Protein AF-A0A0B2RI35-F1 (afdb_monomer_lite)

Organism: Glycine soja (NCBI:txid3848)

Foldseek 3Di:
DDPPPQDDPVNLLVQLVVCLVVLPPVSLVVSLVSCCVHPCVQPQVSLLSSLNSCLSNLNNVVSVVSLVSHPDHDPSSLLSNLQSCLVNLNLVVSVVSVVVCVVVVNQDAQSNLLSNLSSLLSVLVLVVNVVSVVCCVVSVYDHDPSSVVSNVSSVQLNPPQDPPPDDQDALVVVLVVVVVVCVVVVHAADADEAFESRLQSVLSNCLPDNVRSHQEYEYFLYFFAQDDPVRLVLLVVLLVCCVPPNLDPVSLVSVCVQFWFPVQQCDPVDHHHPLSVVVSVVSVSDGSNVVSSSSVNSNRHHGCLVSQLVRDHAYEYEYEPRHPSRVRSVVSQVSHDPVRYDYDYDYSTYRPCCRPPVVSVVVVVVVSVVD

Sequence (371 aa):
MGQGAVADYRVYLALLNLCEHTRSLESGKRVHEFLRRSTFRRDVELSNRLIRMYCKCGSVKDARRVFDQIPERNISSWHLMIGGYAANGLGCDGLLVFQQMKQAGVPPDGETFELVLAACAQAEAVEEGFLHFESMKEHGIVPSMEHYLEVINILGNAAAAICPDDPVPSAEDLADQIIEDLNYFRLGAVMCMGISSGAYILSLFATKKYRERVLGLILVSPFCKSPSWTEWFYNKVMSNLLYFYGVCGLLKECLLQRYFSKEVRDNAEFPESEIVQASRKLLDERKGINVFRFLQVINERPDIMEGLKRLKCGTLIFLGDSSPFHSEALHMTSKLARRYTALVEVQGCGSMVTEEQPHAMLVPMEYFLMG

pLDDT: mean 89.93, std 8.65, range [35.25, 98.5]

Secondary structure (DSSP, 8-state):
--------HHHHHHHHHHHHHTT-HHHHHHHHHHHHTSTTTT-HHHHHHHHHHHHHTT-HHHHHHHHHH-SS--HHHHHHHHHHHHTTT-HHHHHHHHHHHHHTTPPP-HHHHHHHHHHHHHTT-HHHHHHHHHHTTTTTPPP-HHHHHHHHHHHHHS-PPPPTTSPPPPHHHHHHHHHHHHHHTT--SEEEEEETHHHHHHHHHHHTT-GGGEEEEEEES---SPPPHHHHHHHHHHHHHHHHHSS-HHHHHHHHHHHS-STTS-BTTBPPPHHHHHHHHHHHHS-HHHHHHHHHHHHTPPP-HHHHTT--SEEEEEEETT-TTHHHHHHHHHHS-GGGEEEEEETT--S-HHHH-THHHHHHHHHHHH-

InterPro domains:
  IPR002885 Pentatricopeptide repeat [PF01535] (48-75)
  IPR002885 Pentatricopeptide repeat [PF13812] (97-157)
  IPR002885 Pentatricopeptide repeat [PS51375] (43-77)
  IPR002885 Pentatricopeptide repeat [PS51375] (109-143)
  IPR002885 Pentatricopeptide repeat [TIGR00756] (48-76)
  IPR004142 NDRG [PF03096] (158-371)
  IPR004142 NDRG [PTHR11034] (158-371)
  IPR011990 Tetratricopeptide-like helical domain superfamily [G3DSA:1.25.40.10] (6-129)
  IPR029058 Alpha/Beta hydrolase fold [G3DSA:3.40.50.1820] (130-371)
  IPR029058 Alpha/Beta hydrolase fold [SSF53474] (139-369)

Structure (mmCIF, N/CA/C/O backbone):
data_AF-A0A0B2RI35-F1
#
_entry.id   AF-A0A0B2RI35-F1
#
loop_
_atom_site.group_PDB
_atom_site.id
_atom_site.type_symbol
_atom_site.label_atom_id
_atom_site.label_alt_id
_atom_site.label_comp_id
_atom_site.label_asym_id
_atom_site.label_entity_id
_atom_site.label_seq_id
_atom_site.pdbx_PDB_ins_code
_atom_site.Cartn_x
_atom_site.Cartn_y
_atom_site.Cartn_z
_atom_site.occupancy
_atom_site.B_iso_or_equiv
_atom_site.auth_seq_id
_atom_site.auth_comp_id
_atom_site.auth_asym_id
_atom_site.auth_atom_id
_atom_site.pdbx_PDB_model_num
ATOM 1 N N . MET A 1 1 ? -49.270 22.439 24.990 1.00 35.25 1 MET A N 1
ATOM 2 C CA . MET A 1 1 ? -48.218 21.487 25.404 1.00 35.25 1 MET A CA 1
ATOM 3 C C . MET A 1 1 ? -48.062 20.473 24.284 1.00 35.25 1 MET A C 1
ATOM 5 O O . MET A 1 1 ? -48.879 19.570 24.181 1.00 35.25 1 MET A O 1
ATOM 9 N N . GLY A 1 2 ? -47.122 20.704 23.364 1.00 41.34 2 GLY A N 1
ATOM 10 C CA . GLY A 1 2 ? -46.884 19.785 22.251 1.00 41.34 2 GLY A CA 1
ATOM 11 C C . GLY A 1 2 ? -46.181 18.536 22.767 1.00 41.34 2 GLY A C 1
ATOM 12 O O . GLY A 1 2 ? -45.148 18.654 23.423 1.00 41.34 2 GLY A O 1
ATOM 13 N N . GLN A 1 3 ? -46.749 17.360 22.508 1.00 41.84 3 GLN A N 1
ATOM 14 C CA . GLN A 1 3 ? -46.035 16.098 22.662 1.00 41.84 3 GLN A CA 1
ATOM 15 C C . GLN A 1 3 ? -44.797 16.175 21.761 1.00 41.84 3 GLN A C 1
ATOM 17 O O . GLN A 1 3 ? -44.919 16.241 20.539 1.00 41.84 3 GLN A O 1
ATOM 22 N N . GLY A 1 4 ? -43.613 16.289 22.366 1.00 53.50 4 GLY A N 1
ATOM 23 C CA . GLY A 1 4 ? -42.357 16.321 21.627 1.00 53.50 4 GLY A CA 1
ATOM 24 C C . GLY A 1 4 ? -42.231 15.038 20.817 1.00 53.50 4 GLY A C 1
ATOM 25 O O . GLY A 1 4 ? -42.383 13.952 21.375 1.00 53.50 4 GLY A O 1
ATOM 26 N N . ALA A 1 5 ? -41.995 15.166 19.512 1.00 58.47 5 ALA A N 1
ATOM 27 C CA . ALA A 1 5 ? -41.738 14.022 18.652 1.00 58.47 5 ALA A CA 1
ATOM 28 C C . ALA A 1 5 ? -40.573 13.214 19.245 1.00 58.47 5 ALA A C 1
ATOM 30 O O . ALA A 1 5 ? -39.453 13.715 19.360 1.00 58.47 5 ALA A O 1
ATOM 31 N N . VAL A 1 6 ? -40.851 11.983 19.672 1.00 61.69 6 VAL A N 1
ATOM 32 C CA . VAL A 1 6 ? -39.815 11.048 20.107 1.00 61.69 6 VAL A CA 1
ATOM 33 C C . VAL A 1 6 ? -39.090 10.612 18.842 1.00 61.69 6 VAL A C 1
ATOM 35 O O . VAL A 1 6 ? -39.696 10.004 17.962 1.00 61.69 6 VAL A O 1
ATOM 38 N N . ALA A 1 7 ? -37.819 10.989 18.712 1.00 69.88 7 ALA A N 1
ATOM 39 C CA . ALA A 1 7 ? -37.018 10.594 17.564 1.00 69.88 7 ALA A CA 1
ATOM 40 C C . ALA A 1 7 ? -36.902 9.063 17.522 1.00 69.88 7 ALA A C 1
ATOM 42 O O . ALA A 1 7 ? -36.478 8.435 18.494 1.00 69.88 7 ALA A O 1
ATOM 43 N N . ASP A 1 8 ? -37.302 8.482 16.393 1.00 84.25 8 ASP A N 1
ATOM 44 C CA . ASP A 1 8 ? -37.172 7.054 16.124 1.00 84.25 8 ASP A CA 1
ATOM 45 C C . ASP A 1 8 ? -35.684 6.672 16.001 1.00 84.25 8 ASP A C 1
ATOM 47 O O . ASP A 1 8 ? -34.846 7.470 15.575 1.00 84.25 8 ASP A O 1
ATOM 51 N N . TYR A 1 9 ? -35.352 5.431 16.345 1.00 90.00 9 TYR A N 1
ATOM 52 C CA . TYR A 1 9 ? -34.025 4.829 16.223 1.00 90.00 9 TYR A CA 1
ATOM 53 C C . TYR A 1 9 ? -33.387 5.099 14.848 1.00 90.00 9 TYR A C 1
ATOM 55 O O . TYR A 1 9 ? -32.226 5.500 14.741 1.00 90.00 9 TYR A O 1
ATOM 63 N N . ARG A 1 10 ? -34.188 4.974 13.780 1.00 91.38 10 ARG A N 1
ATOM 64 C CA . ARG A 1 10 ? -33.766 5.238 12.395 1.00 91.38 10 ARG A CA 1
ATOM 65 C C . ARG A 1 10 ? -33.358 6.689 12.150 1.00 91.38 10 ARG A C 1
ATOM 67 O O . ARG A 1 10 ? -32.463 6.938 11.345 1.00 91.38 10 ARG A O 1
ATOM 74 N N . VAL A 1 11 ? -33.983 7.639 12.845 1.00 92.56 11 VAL A N 1
ATOM 75 C CA . VAL A 1 11 ? -33.649 9.065 12.733 1.00 92.56 11 VAL A CA 1
ATOM 76 C C . VAL A 1 11 ? -32.265 9.321 13.317 1.00 92.56 11 VAL A C 1
ATOM 78 O O . VAL A 1 11 ? -31.468 10.011 12.687 1.00 92.56 11 VAL A O 1
ATOM 81 N N . TYR A 1 12 ? -31.934 8.722 14.465 1.00 94.38 12 TYR A N 1
ATOM 82 C CA . TYR A 1 12 ? -30.588 8.835 15.033 1.00 94.38 12 TYR A CA 1
ATOM 83 C C . TYR A 1 12 ? -29.523 8.265 14.096 1.00 94.38 12 TYR A C 1
ATOM 85 O O . TYR A 1 12 ? -28.528 8.942 13.840 1.00 94.38 12 TYR A O 1
ATOM 93 N N . LEU A 1 13 ? -29.749 7.077 13.526 1.00 94.00 13 LEU A N 1
ATOM 94 C CA . LEU A 1 13 ? -28.831 6.491 12.545 1.00 94.00 13 LEU A CA 1
ATOM 95 C C . LEU A 1 13 ? -28.617 7.405 11.333 1.00 94.00 13 LEU A C 1
ATOM 97 O O . LEU A 1 13 ? -27.476 7.665 10.951 1.00 94.00 13 LEU A O 1
ATOM 101 N N . ALA A 1 14 ? -29.700 7.924 10.749 1.00 94.38 14 ALA A N 1
ATOM 102 C CA . ALA A 1 14 ? -29.626 8.803 9.586 1.00 94.38 14 ALA A CA 1
ATOM 103 C C . ALA A 1 14 ? -28.884 10.112 9.895 1.00 94.38 14 ALA A C 1
ATOM 105 O O . ALA A 1 14 ? -28.026 10.533 9.120 1.00 94.38 14 ALA A O 1
ATOM 106 N N . LEU A 1 15 ? -29.170 10.736 11.043 1.00 95.44 15 LEU A N 1
ATOM 107 C CA . LEU A 1 15 ? -28.518 11.978 11.455 1.00 95.44 15 LEU A CA 1
ATOM 108 C C . LEU A 1 15 ? -27.031 11.778 11.757 1.00 95.44 15 LEU A C 1
ATOM 110 O O . LEU A 1 15 ? -26.225 12.613 11.353 1.00 95.44 15 LEU A O 1
ATOM 114 N N . LEU A 1 16 ? -26.655 10.688 12.433 1.00 95.06 16 LEU A N 1
ATOM 115 C CA . LEU A 1 16 ? -25.250 10.379 12.709 1.00 95.06 16 LEU A CA 1
ATOM 116 C C . LEU A 1 16 ? -24.476 10.099 11.422 1.00 95.06 16 LEU A C 1
ATOM 118 O O . LEU A 1 16 ? -23.408 10.679 11.239 1.00 95.06 16 LEU A O 1
ATOM 122 N N . ASN A 1 17 ? -25.044 9.311 10.503 1.00 93.75 17 ASN A N 1
ATOM 123 C CA . ASN A 1 17 ? -24.446 9.087 9.187 1.00 93.75 17 ASN A CA 1
ATOM 124 C C . ASN A 1 17 ? -24.285 10.411 8.423 1.00 93.75 17 ASN A C 1
ATOM 126 O O . ASN A 1 17 ? -23.226 10.660 7.855 1.00 93.75 17 ASN A O 1
ATOM 130 N N . LEU A 1 18 ? -25.286 11.298 8.427 1.00 95.12 18 LEU A N 1
ATOM 131 C CA . LEU A 1 18 ? -25.172 12.602 7.770 1.00 95.12 18 LEU A CA 1
ATOM 132 C C . LEU A 1 18 ? -24.058 13.457 8.394 1.00 95.12 18 LEU A C 1
ATOM 134 O O . LEU A 1 18 ? -23.252 14.040 7.669 1.00 95.12 18 LEU A O 1
ATOM 138 N N . CYS A 1 19 ? -23.980 13.515 9.726 1.00 94.56 19 CYS A N 1
ATOM 139 C CA . CYS A 1 19 ? -22.921 14.246 10.428 1.00 94.56 19 CYS A CA 1
ATOM 140 C C . CYS A 1 19 ? -21.532 13.681 10.104 1.00 94.56 19 CYS A C 1
ATOM 142 O O . CYS A 1 19 ? -20.602 14.452 9.894 1.00 94.56 19 CYS A O 1
ATOM 144 N N . GLU A 1 20 ? -21.406 12.356 10.018 1.00 92.38 20 GLU A N 1
ATOM 145 C CA . GLU A 1 20 ? -20.180 11.666 9.615 1.00 92.38 20 GLU A CA 1
ATOM 146 C C . GLU A 1 20 ? -19.737 12.070 8.199 1.00 92.38 20 GLU A C 1
ATOM 148 O O . GLU A 1 20 ? -18.603 12.512 8.017 1.00 92.38 20 GLU A O 1
ATOM 153 N N . HIS A 1 21 ? -20.636 11.989 7.211 1.00 91.81 21 HIS A N 1
ATOM 154 C CA . HIS A 1 21 ? -20.321 12.297 5.807 1.00 91.81 21 HIS A CA 1
ATOM 155 C C . HIS A 1 21 ? -19.984 13.777 5.599 1.00 91.81 21 HIS A C 1
ATOM 157 O O . HIS A 1 21 ? -19.067 14.118 4.859 1.00 91.81 21 HIS A O 1
ATOM 163 N N . THR A 1 22 ? -20.704 14.665 6.284 1.00 93.12 22 THR A N 1
ATOM 164 C CA . THR A 1 22 ? -20.463 16.117 6.247 1.00 93.12 22 THR A CA 1
ATOM 165 C C . THR A 1 22 ? -19.334 16.580 7.171 1.00 93.12 22 THR A C 1
ATOM 167 O O . THR A 1 22 ? -19.010 17.767 7.177 1.00 93.12 22 THR A O 1
ATOM 170 N N . ARG A 1 23 ? -18.759 15.678 7.982 1.00 92.75 23 ARG A N 1
ATOM 171 C CA . ARG A 1 23 ? -17.786 15.977 9.050 1.00 92.75 23 ARG A CA 1
ATOM 172 C C . ARG A 1 23 ? -18.234 17.119 9.980 1.00 92.75 23 ARG A C 1
ATOM 174 O O . ARG A 1 23 ? -17.428 17.924 10.447 1.00 92.75 23 ARG A O 1
ATOM 181 N N . SER A 1 24 ? -19.537 17.208 10.255 1.00 94.94 24 SER A N 1
ATOM 182 C CA . SER A 1 24 ? -20.129 18.279 11.066 1.00 94.94 24 SER A CA 1
ATOM 183 C C . SER A 1 24 ? -20.118 17.931 12.558 1.00 94.94 24 SER A C 1
ATOM 185 O O . SER A 1 24 ? -21.104 17.431 13.108 1.00 94.94 24 SER A O 1
ATOM 187 N N . LEU A 1 25 ? -19.008 18.241 13.237 1.00 96.62 25 LEU A N 1
ATOM 188 C CA . LEU A 1 25 ? -18.820 17.938 14.663 1.00 96.62 25 LEU A CA 1
ATOM 189 C C . LEU A 1 25 ? -19.906 18.557 15.559 1.00 96.62 25 LEU A C 1
ATOM 191 O O . LEU A 1 25 ? -20.423 17.900 16.461 1.00 96.62 25 LEU A O 1
ATOM 195 N N . GLU A 1 26 ? -20.270 19.816 15.315 1.00 96.94 26 GLU A N 1
ATOM 196 C CA . GLU A 1 26 ? -21.257 20.526 16.138 1.00 96.94 26 GLU A CA 1
ATOM 197 C C . GLU A 1 26 ? -22.663 19.931 15.987 1.00 96.94 26 GLU A C 1
ATOM 199 O O . GLU A 1 26 ? -23.373 19.746 16.979 1.00 96.94 26 GLU A O 1
ATOM 204 N N . SER A 1 27 ? -23.048 19.535 14.770 1.00 95.62 27 SER A N 1
ATOM 205 C CA . SER A 1 27 ? -24.302 18.809 14.538 1.00 95.62 27 SER A CA 1
ATOM 206 C C . SER A 1 27 ? -24.277 17.446 15.231 1.00 95.62 27 SER A C 1
ATOM 208 O O . SER A 1 27 ? -25.220 17.103 15.946 1.00 95.62 27 SER A O 1
ATOM 210 N N . GLY A 1 28 ? -23.163 16.716 15.117 1.00 96.75 28 GLY A N 1
ATOM 211 C CA . GLY A 1 28 ? -22.961 15.428 15.778 1.00 96.75 28 GLY A CA 1
ATOM 212 C C . GLY A 1 28 ? -23.090 15.506 17.302 1.00 96.75 28 GLY A C 1
ATOM 213 O O . GLY A 1 28 ? -23.799 14.699 17.903 1.00 96.75 28 GLY A O 1
ATOM 214 N N . LYS A 1 29 ? -22.497 16.525 17.940 1.00 97.50 29 LYS A N 1
ATOM 215 C CA . LYS A 1 29 ? -22.637 16.773 19.389 1.00 97.50 29 LYS A CA 1
ATOM 216 C C . LYS A 1 29 ? -24.085 17.039 19.801 1.00 97.50 29 LYS A C 1
ATOM 218 O O . LYS A 1 29 ? -24.520 16.550 20.843 1.00 97.50 29 LYS A O 1
ATOM 223 N N . ARG A 1 30 ? -24.854 17.779 18.993 1.00 96.50 30 ARG A N 1
ATOM 224 C CA . ARG A 1 30 ? -26.284 18.013 19.264 1.00 96.50 30 ARG A CA 1
ATOM 225 C C . ARG A 1 30 ? -27.070 16.708 19.207 1.00 96.50 30 ARG A C 1
ATOM 227 O O . ARG A 1 30 ? -27.852 16.441 20.117 1.00 96.50 30 ARG A O 1
ATOM 234 N N . VAL A 1 31 ? -26.838 15.885 18.182 1.00 95.56 31 VAL A N 1
ATOM 235 C CA . VAL A 1 31 ? -27.472 14.562 18.048 1.00 95.56 31 VAL A CA 1
ATOM 236 C C . VAL A 1 31 ? -27.114 13.667 19.236 1.00 95.56 31 VAL A C 1
ATOM 238 O O . VAL A 1 31 ? -28.008 13.051 19.814 1.00 95.56 31 VAL A O 1
ATOM 241 N N . HIS A 1 32 ? -25.847 13.652 19.658 1.00 96.31 32 HIS A N 1
ATOM 242 C CA . HIS A 1 32 ? -25.397 12.908 20.834 1.00 96.31 32 HIS A CA 1
ATOM 243 C C . HIS A 1 32 ? -26.126 13.348 22.117 1.00 96.31 32 HIS A C 1
ATOM 245 O O . HIS A 1 32 ? -26.629 12.501 22.855 1.00 96.31 32 HIS A O 1
ATOM 251 N N . GLU A 1 33 ? -26.276 14.653 22.369 1.00 95.44 33 GLU A N 1
ATOM 252 C CA . GLU A 1 33 ? -27.009 15.133 23.551 1.00 95.44 33 GLU A CA 1
ATOM 253 C C . GLU A 1 33 ? -28.498 14.748 23.511 1.00 95.44 33 GLU A C 1
ATOM 255 O O . GLU A 1 33 ? -29.069 14.381 24.541 1.00 95.44 33 GLU A O 1
ATOM 260 N N . PHE A 1 34 ? -29.133 14.763 22.332 1.00 93.62 34 PHE A N 1
ATOM 261 C CA . PHE A 1 34 ? -30.495 14.241 22.179 1.00 93.62 34 PHE A CA 1
ATOM 262 C C . PHE A 1 34 ? -30.563 12.734 22.442 1.00 93.62 34 PHE A C 1
ATOM 264 O O . PHE A 1 34 ? -31.477 12.280 23.131 1.00 93.62 34 PHE A O 1
ATOM 271 N N . LEU A 1 35 ? -29.604 11.958 21.931 1.00 93.75 35 LEU A N 1
ATOM 272 C CA . LEU A 1 35 ? -29.535 10.511 22.135 1.00 93.75 35 LEU A CA 1
ATOM 273 C C . LEU A 1 35 ? -29.372 10.165 23.622 1.00 93.75 35 LEU A C 1
ATOM 275 O O . LEU A 1 35 ? -30.063 9.276 24.122 1.00 93.75 35 LEU A O 1
ATOM 279 N N . ARG A 1 36 ? -28.564 10.932 24.364 1.00 92.88 36 ARG A N 1
ATOM 280 C CA . ARG A 1 36 ? -28.347 10.765 25.813 1.00 92.88 36 ARG A CA 1
ATOM 281 C C . ARG A 1 36 ? -29.633 10.909 26.637 1.00 92.88 36 ARG A C 1
ATOM 283 O O . ARG A 1 36 ? -29.770 10.277 27.685 1.00 92.88 36 ARG A O 1
ATOM 290 N N . ARG A 1 37 ? -30.581 11.727 26.166 1.00 92.50 37 ARG A N 1
ATOM 291 C CA . ARG A 1 37 ? -31.895 11.955 26.800 1.00 92.50 37 ARG A CA 1
ATOM 292 C C . ARG A 1 37 ? -32.973 10.970 26.339 1.00 92.50 37 ARG A C 1
ATOM 294 O O . ARG A 1 37 ? -34.070 10.980 26.891 1.00 92.50 37 ARG A O 1
ATOM 301 N N . SER A 1 38 ? -32.680 10.136 25.346 1.00 91.31 38 SER A N 1
ATOM 302 C CA . SER A 1 38 ? -33.635 9.190 24.770 1.00 91.31 38 SER A CA 1
ATOM 303 C C . SER A 1 38 ? -33.678 7.851 25.521 1.00 91.31 38 SER A C 1
ATOM 305 O O . SER A 1 38 ? -32.904 7.580 26.451 1.00 91.31 38 SER A O 1
ATOM 307 N N . THR A 1 39 ? -34.588 6.979 25.085 1.00 91.50 39 THR A N 1
ATOM 308 C CA . THR A 1 39 ? -34.655 5.573 25.504 1.00 91.50 39 THR A CA 1
ATOM 309 C C . THR A 1 39 ? -33.467 4.750 25.000 1.00 91.50 39 THR A C 1
ATOM 311 O O . THR A 1 39 ? -33.109 3.772 25.646 1.00 91.50 39 THR A O 1
ATOM 314 N N . PHE A 1 40 ? -32.802 5.173 23.919 1.00 91.44 40 PHE A N 1
ATOM 315 C CA . PHE A 1 40 ? -31.684 4.460 23.289 1.00 91.44 40 PHE A CA 1
ATOM 316 C C . PHE A 1 40 ? -30.299 4.857 23.828 1.00 91.44 40 PHE A C 1
ATOM 318 O O . PHE A 1 40 ? -29.277 4.492 23.262 1.00 91.44 40 PHE A O 1
ATOM 325 N N . ARG A 1 41 ? -30.227 5.595 24.943 1.00 89.25 41 ARG A N 1
ATOM 326 C CA . ARG A 1 41 ? -28.969 6.116 25.522 1.00 89.25 41 ARG A CA 1
ATOM 327 C C . ARG A 1 41 ? -27.908 5.065 25.904 1.00 89.25 41 ARG A C 1
ATOM 329 O O . ARG A 1 41 ? -26.806 5.443 26.281 1.00 89.25 41 ARG A O 1
ATOM 336 N N . ARG A 1 42 ? -28.258 3.777 25.909 1.00 89.12 42 ARG A N 1
ATOM 337 C CA . ARG A 1 42 ? -27.368 2.637 26.209 1.00 89.12 42 ARG A CA 1
ATOM 338 C C . ARG A 1 42 ? -27.286 1.642 25.044 1.00 89.12 42 ARG A C 1
ATOM 340 O O . ARG A 1 42 ? -26.823 0.526 25.237 1.00 89.12 42 ARG A O 1
ATOM 347 N N . ASP A 1 43 ? -27.794 2.017 23.873 1.00 93.50 43 ASP A N 1
ATOM 348 C CA . ASP A 1 43 ? -27.772 1.168 22.687 1.00 93.50 43 ASP A CA 1
ATOM 349 C C . ASP A 1 43 ? -26.355 1.099 22.103 1.00 93.50 43 ASP A C 1
ATOM 351 O O . ASP A 1 43 ? -25.780 2.124 21.733 1.00 93.50 43 ASP A O 1
ATOM 355 N N . VAL A 1 44 ? -25.791 -0.109 22.033 1.00 94.81 44 VAL A N 1
ATOM 356 C CA . VAL A 1 44 ? -24.396 -0.327 21.613 1.00 94.81 44 VAL A CA 1
ATOM 357 C C . VAL A 1 44 ? -24.178 0.071 20.152 1.00 94.81 44 VAL A C 1
ATOM 359 O O . VAL A 1 44 ? -23.143 0.651 19.835 1.00 94.81 44 VAL A O 1
ATOM 362 N N . GLU A 1 45 ? -25.147 -0.173 19.264 1.00 94.25 45 GLU A N 1
ATOM 363 C CA . GLU A 1 45 ? -25.017 0.192 17.847 1.00 94.25 45 GLU A CA 1
ATOM 364 C C . GLU A 1 45 ? -25.009 1.714 17.673 1.00 94.25 45 GLU A C 1
ATOM 366 O O . GLU A 1 45 ? -24.138 2.252 16.990 1.00 94.25 45 GLU A O 1
ATOM 371 N N . LEU A 1 46 ? -25.906 2.447 18.337 1.00 95.31 46 LEU A N 1
ATOM 372 C CA . LEU A 1 46 ? -25.888 3.911 18.295 1.00 95.31 46 LEU A CA 1
ATOM 373 C C . LEU A 1 46 ? -24.638 4.500 18.962 1.00 95.31 46 LEU A C 1
ATOM 375 O O . LEU A 1 46 ? -24.103 5.496 18.469 1.00 95.31 46 LEU A O 1
ATOM 379 N N . SER A 1 47 ? -24.129 3.884 20.033 1.00 96.81 47 SER A N 1
ATOM 380 C CA . SER A 1 47 ? -22.834 4.254 20.616 1.00 96.81 47 SER A CA 1
ATOM 381 C C . SER A 1 47 ? -21.680 4.021 19.636 1.00 96.81 47 SER A C 1
ATOM 383 O O . SER A 1 47 ? -20.844 4.906 19.464 1.00 96.81 47 SER A O 1
ATOM 385 N N . ASN A 1 48 ? -21.659 2.895 18.923 1.00 97.19 48 ASN A N 1
ATOM 386 C CA . ASN A 1 48 ? -20.673 2.618 17.877 1.00 97.19 48 ASN A CA 1
ATOM 387 C C . ASN A 1 48 ? -20.767 3.638 16.725 1.00 97.19 48 ASN A C 1
ATOM 389 O O . ASN A 1 48 ? -19.752 4.158 16.259 1.00 97.19 48 ASN A O 1
ATOM 393 N N . ARG A 1 49 ? -21.978 4.025 16.311 1.00 96.38 49 ARG A N 1
ATOM 394 C CA . ARG A 1 49 ? -22.191 5.082 15.303 1.00 96.38 49 ARG A CA 1
ATOM 395 C C . ARG A 1 49 ? -21.680 6.442 15.766 1.00 96.38 49 ARG A C 1
ATOM 397 O O . ARG A 1 49 ? -21.082 7.168 14.976 1.00 96.38 49 ARG A O 1
ATOM 404 N N . LEU A 1 50 ? -21.871 6.777 17.042 1.00 97.56 50 LEU A N 1
ATOM 405 C CA . LEU A 1 50 ? -21.300 7.983 17.640 1.00 97.56 50 LEU A CA 1
ATOM 406 C C . LEU A 1 50 ? -19.770 7.960 17.626 1.00 97.56 50 LEU A C 1
ATOM 408 O O . LEU A 1 50 ? -19.171 8.959 17.235 1.00 97.56 50 LEU A O 1
ATOM 412 N N . ILE A 1 51 ? -19.147 6.844 18.024 1.00 98.12 51 ILE A N 1
ATOM 413 C CA . ILE A 1 51 ? -17.685 6.676 17.989 1.00 98.12 51 ILE A CA 1
ATOM 414 C C . ILE A 1 51 ? -17.175 6.932 16.570 1.00 98.12 51 ILE A C 1
ATOM 416 O O . ILE A 1 51 ? -16.320 7.797 16.377 1.00 98.12 51 ILE A O 1
ATOM 420 N N . ARG A 1 52 ? -17.756 6.254 15.569 1.00 96.94 52 ARG A N 1
ATOM 421 C CA . ARG A 1 52 ? -17.384 6.425 14.157 1.00 96.94 52 ARG A CA 1
ATOM 422 C C . ARG A 1 52 ? -17.500 7.883 13.708 1.00 96.94 52 ARG A C 1
ATOM 424 O O . ARG A 1 52 ? -16.546 8.428 13.155 1.00 96.94 52 ARG A O 1
ATOM 431 N N . MET A 1 53 ? -18.636 8.525 13.988 1.00 97.75 53 MET A N 1
ATOM 432 C CA . MET A 1 53 ? -18.881 9.926 13.639 1.00 97.75 53 MET A CA 1
ATOM 433 C C . MET A 1 53 ? -17.834 10.856 14.269 1.00 97.75 53 MET A C 1
ATOM 435 O O . MET A 1 53 ? -17.241 11.674 13.563 1.00 97.75 53 MET A O 1
ATOM 439 N N . TYR A 1 54 ? -17.541 10.698 15.565 1.00 98.44 54 TYR A N 1
ATOM 440 C CA . TYR A 1 54 ? -16.535 11.510 16.251 1.00 98.44 54 TYR A CA 1
ATOM 441 C C . TYR A 1 54 ? -15.124 11.308 15.691 1.00 98.44 54 TYR A C 1
ATOM 443 O O . TYR A 1 54 ? -14.425 12.299 15.473 1.00 98.44 54 TYR A O 1
ATOM 451 N N . CYS A 1 55 ? -14.722 10.066 15.406 1.00 97.19 55 CYS A N 1
ATOM 452 C CA . CYS A 1 55 ? -13.434 9.762 14.779 1.00 97.19 55 CYS A CA 1
ATOM 453 C C . CYS A 1 55 ? -13.310 10.398 13.388 1.00 97.19 55 CYS A C 1
ATOM 455 O O . CYS A 1 55 ? -12.277 10.990 13.085 1.00 97.19 55 CYS A O 1
ATOM 457 N N . LYS A 1 56 ? -14.363 10.349 12.559 1.00 95.44 56 LYS A N 1
ATOM 458 C CA . LYS A 1 56 ? -14.379 10.992 11.228 1.00 95.44 56 LYS A CA 1
ATOM 459 C C . LYS A 1 56 ? -14.379 12.522 11.292 1.00 95.44 56 LYS A C 1
ATOM 461 O O . LYS A 1 56 ? -13.909 13.166 10.359 1.00 95.44 56 LYS A O 1
ATOM 466 N N . CYS A 1 57 ? -14.869 13.099 12.388 1.00 95.38 57 CYS A N 1
ATOM 467 C CA . CYS A 1 57 ? -14.787 14.535 12.665 1.00 95.38 57 CYS A CA 1
ATOM 468 C C . CYS A 1 57 ? -13.464 14.955 13.335 1.00 95.38 57 CYS A C 1
ATOM 470 O O . CYS A 1 57 ? -13.313 16.124 13.684 1.00 95.38 57 CYS A O 1
ATOM 472 N N . GLY A 1 58 ? -12.536 14.024 13.580 1.00 94.56 58 GLY A N 1
ATOM 473 C CA . GLY A 1 58 ? -11.260 14.297 14.247 1.00 94.56 58 GLY A CA 1
ATOM 474 C C . GLY A 1 58 ? -11.341 14.484 15.767 1.00 94.56 58 GLY A C 1
ATOM 475 O O . GLY A 1 58 ? -10.331 14.763 16.408 1.00 94.56 58 GLY A O 1
ATOM 476 N N . SER A 1 59 ? -12.516 14.306 16.389 1.00 97.00 59 SER A N 1
ATOM 477 C CA . SER A 1 59 ? -12.681 14.421 17.850 1.00 97.00 59 SER A CA 1
ATOM 478 C C . SER A 1 59 ? -12.543 13.064 18.547 1.00 97.00 59 SER A C 1
ATOM 480 O O . SER A 1 59 ? -13.460 12.573 19.209 1.00 97.00 59 SER A O 1
ATOM 482 N N . VAL A 1 60 ? -11.369 12.441 18.427 1.00 97.19 60 VAL A N 1
ATOM 483 C CA . VAL A 1 60 ? -11.100 11.105 19.000 1.00 97.19 60 VAL A CA 1
ATOM 484 C C . VAL A 1 60 ? -11.267 11.076 20.525 1.00 97.19 60 VAL A C 1
ATOM 486 O O . VAL A 1 60 ? -11.679 10.070 21.096 1.00 97.19 60 VAL A O 1
ATOM 489 N N . LYS A 1 61 ? -11.040 12.205 21.207 1.00 97.69 61 LYS A N 1
ATOM 490 C CA . LYS A 1 61 ? -11.282 12.332 22.655 1.00 97.69 61 LYS A CA 1
ATOM 491 C C . LYS A 1 61 ? -12.755 12.136 23.018 1.00 97.69 61 LYS A C 1
ATOM 493 O O . LYS A 1 61 ? -13.050 11.502 24.027 1.00 97.69 61 LYS A O 1
ATOM 498 N N . ASP A 1 62 ? -13.677 12.668 22.215 1.00 97.94 62 ASP A N 1
ATOM 499 C CA . ASP A 1 62 ? -15.113 12.459 22.425 1.00 97.94 62 ASP A CA 1
ATOM 500 C C . ASP A 1 62 ? -15.520 11.028 22.061 1.00 97.94 62 ASP A C 1
ATOM 502 O O . ASP A 1 62 ? -16.297 10.417 22.794 1.00 97.94 62 ASP A O 1
ATOM 506 N N . ALA A 1 63 ? -14.928 10.461 21.004 1.00 98.12 63 ALA A N 1
ATOM 507 C CA . ALA A 1 63 ? -15.103 9.052 20.656 1.00 98.12 63 ALA A CA 1
ATOM 508 C C . ALA A 1 63 ? -14.709 8.134 21.827 1.00 98.12 63 ALA A C 1
ATOM 510 O O . ALA A 1 63 ? -15.497 7.279 22.234 1.00 98.12 63 ALA A O 1
ATOM 511 N N . ARG A 1 64 ? -13.548 8.382 22.456 1.00 98.12 64 ARG A N 1
ATOM 512 C CA . ARG A 1 64 ? -13.090 7.628 23.632 1.00 98.12 64 ARG A CA 1
ATOM 513 C C . ARG A 1 64 ? -14.068 7.724 24.800 1.00 98.12 64 ARG A C 1
ATOM 515 O O . ARG A 1 64 ? -14.370 6.706 25.411 1.00 98.12 64 ARG A O 1
ATOM 522 N N . ARG A 1 65 ? -14.625 8.909 25.075 1.00 97.88 65 ARG A N 1
ATOM 523 C CA . ARG A 1 65 ? -15.635 9.080 26.138 1.00 97.88 65 ARG A CA 1
ATOM 524 C C . ARG A 1 65 ? -16.886 8.244 25.883 1.00 97.88 65 ARG A C 1
ATOM 526 O O . ARG A 1 65 ? -17.429 7.684 26.829 1.00 97.88 65 ARG A O 1
ATOM 533 N N . VAL A 1 66 ? -17.351 8.172 24.633 1.00 97.69 66 VAL A N 1
ATOM 534 C CA . VAL A 1 66 ? -18.491 7.317 24.268 1.00 97.69 66 VAL A CA 1
ATOM 535 C C . VAL A 1 66 ? -18.123 5.853 24.467 1.00 97.69 66 VAL A C 1
ATOM 537 O O . VAL A 1 66 ? -18.861 5.130 25.128 1.00 97.69 66 VAL A O 1
ATOM 540 N N . PHE A 1 67 ? -16.959 5.438 23.970 1.00 97.81 67 PHE A N 1
ATOM 541 C CA . PHE A 1 67 ? -16.451 4.082 24.136 1.00 97.81 67 PHE A CA 1
ATOM 542 C C . PHE A 1 67 ? -16.344 3.665 25.607 1.00 97.81 67 PHE A C 1
ATOM 544 O O . PHE A 1 67 ? -16.737 2.554 25.954 1.00 97.81 67 PHE A O 1
ATOM 551 N N . ASP A 1 68 ? -15.874 4.546 26.492 1.00 96.56 68 ASP A N 1
ATOM 552 C CA . ASP A 1 68 ? -15.779 4.308 27.939 1.00 96.56 68 ASP A CA 1
ATOM 553 C C . ASP A 1 68 ? -17.135 4.057 28.604 1.00 96.56 68 ASP A C 1
ATOM 555 O O . ASP A 1 68 ? -17.218 3.313 29.580 1.00 96.56 68 ASP A O 1
ATOM 559 N N . GLN A 1 69 ? -18.201 4.635 28.051 1.00 94.94 69 GLN A N 1
ATOM 560 C CA . GLN A 1 69 ? -19.558 4.535 28.583 1.00 94.94 69 GLN A CA 1
ATOM 561 C C . GLN A 1 69 ? -20.321 3.293 28.101 1.00 94.94 69 GLN A C 1
ATOM 563 O O . GLN A 1 69 ? -21.393 3.017 28.642 1.00 94.94 69 GLN A O 1
ATOM 568 N N . ILE A 1 70 ? -19.797 2.540 27.123 1.00 94.81 70 ILE A N 1
ATOM 569 C CA . ILE A 1 70 ? -20.414 1.294 26.647 1.00 94.81 70 ILE A CA 1
ATOM 570 C C . ILE A 1 70 ? -20.233 0.202 27.720 1.00 94.81 70 ILE A C 1
ATOM 572 O O . ILE A 1 70 ? -19.089 -0.168 28.003 1.00 94.81 70 ILE A O 1
ATOM 576 N N . PRO A 1 71 ? -21.320 -0.338 28.315 1.00 85.50 71 PRO A N 1
ATOM 577 C CA . PRO A 1 71 ? -21.212 -1.348 29.371 1.00 85.50 71 PRO A CA 1
ATOM 578 C C . PRO A 1 71 ? -20.645 -2.676 28.860 1.00 85.50 71 PRO A C 1
ATOM 580 O O . PRO A 1 71 ? -19.733 -3.233 29.464 1.00 85.50 71 PRO A O 1
ATOM 583 N N . GLU A 1 72 ? -21.159 -3.146 27.722 1.00 89.62 72 GLU A N 1
ATOM 584 C CA . GLU A 1 72 ? -20.752 -4.384 27.057 1.00 89.62 72 GLU A CA 1
ATOM 585 C C . GLU A 1 72 ? -20.300 -4.048 25.637 1.00 89.62 72 GLU A C 1
ATOM 587 O O . GLU A 1 72 ? -21.106 -3.755 24.753 1.00 89.62 72 GLU A O 1
ATOM 592 N N . ARG A 1 73 ? -18.982 -4.015 25.440 1.00 94.81 73 ARG A N 1
ATOM 593 C CA . ARG A 1 73 ? -18.368 -3.701 24.148 1.00 94.81 73 ARG A CA 1
ATOM 594 C C . ARG A 1 73 ? -18.350 -4.949 23.287 1.00 94.81 73 ARG A C 1
ATOM 596 O O . ARG A 1 73 ? -17.849 -5.984 23.723 1.00 94.81 73 ARG A O 1
ATOM 603 N N . ASN A 1 74 ? -18.842 -4.832 22.061 1.00 94.69 74 ASN A N 1
ATOM 604 C CA . ASN A 1 74 ? -18.638 -5.860 21.049 1.00 94.69 74 ASN A CA 1
ATOM 605 C C . ASN A 1 74 ? -17.325 -5.608 20.294 1.00 94.69 74 ASN A C 1
ATOM 607 O O . ASN A 1 74 ? -16.672 -4.581 20.487 1.00 94.69 74 ASN A O 1
ATOM 611 N N . ILE A 1 75 ? -16.939 -6.547 19.430 1.00 96.69 75 ILE A N 1
ATOM 612 C CA . ILE A 1 75 ? -15.709 -6.439 18.637 1.00 96.69 75 ILE A CA 1
ATOM 613 C C . ILE A 1 75 ? -15.675 -5.148 17.803 1.00 96.69 75 ILE A C 1
ATOM 615 O O . ILE A 1 75 ? -14.673 -4.439 17.807 1.00 96.69 75 ILE A O 1
ATOM 619 N N . SER A 1 76 ? -16.818 -4.740 17.242 1.00 96.88 76 SER A N 1
ATOM 620 C CA . SER A 1 76 ? -16.933 -3.500 16.471 1.00 96.88 76 SER A CA 1
ATOM 621 C C . SER A 1 76 ? -16.642 -2.246 17.302 1.00 96.88 76 SER A C 1
ATOM 623 O O . SER A 1 76 ? -16.061 -1.299 16.781 1.00 96.88 76 SER A O 1
ATOM 625 N N . SER A 1 77 ? -16.999 -2.212 18.592 1.00 97.44 77 SER A N 1
ATOM 626 C CA . SER A 1 77 ? -16.622 -1.103 19.481 1.00 97.44 77 SER A CA 1
ATOM 627 C C . SER A 1 77 ? -15.100 -0.971 19.599 1.00 97.44 77 SER A C 1
ATOM 629 O O . SER A 1 77 ? -14.584 0.148 19.604 1.00 97.44 77 SER A O 1
ATOM 631 N N . TRP A 1 78 ? -14.385 -2.098 19.694 1.00 98.44 78 TRP A N 1
ATOM 632 C CA . TRP A 1 78 ? -12.921 -2.134 19.769 1.00 98.44 78 TRP A CA 1
ATOM 633 C C . TRP A 1 78 ? -12.288 -1.709 18.448 1.00 98.44 78 TRP A C 1
ATOM 635 O O . TRP A 1 78 ? -11.462 -0.796 18.446 1.00 98.44 78 TRP A O 1
ATOM 645 N N . HIS A 1 79 ? -12.739 -2.289 17.333 1.00 98.50 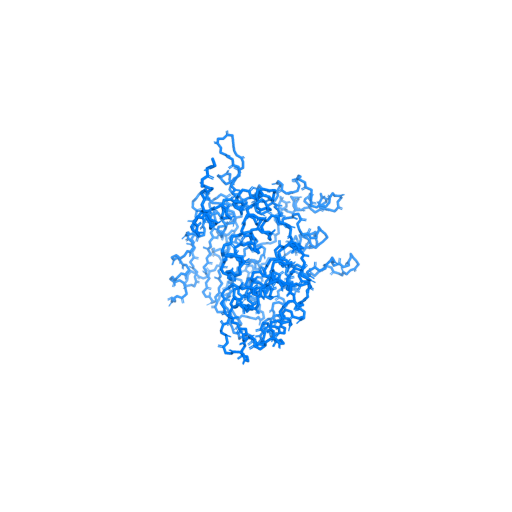79 HIS A N 1
ATOM 646 C CA . HIS A 1 79 ? -12.293 -1.936 15.982 1.00 98.50 79 HIS A CA 1
ATOM 647 C C . HIS A 1 79 ? -12.417 -0.436 15.712 1.00 98.50 79 HIS A C 1
ATOM 649 O O . HIS A 1 79 ? -11.453 0.214 15.312 1.00 98.50 79 HIS A O 1
ATOM 655 N N . LEU A 1 80 ? -13.577 0.151 16.021 1.00 98.00 80 LEU A N 1
ATOM 656 C CA . LEU A 1 80 ? -13.817 1.579 15.821 1.00 98.00 80 LEU A CA 1
ATOM 657 C C . LEU A 1 80 ? -12.836 2.468 16.586 1.00 98.00 80 LEU A C 1
ATOM 659 O O . LEU A 1 80 ? -12.453 3.518 16.074 1.00 98.00 80 LEU A O 1
ATOM 663 N N . MET A 1 81 ? -12.427 2.068 17.790 1.00 98.44 81 MET A N 1
ATOM 664 C CA . MET A 1 81 ? -11.442 2.832 18.549 1.00 98.44 81 MET A CA 1
ATOM 665 C C . MET A 1 81 ? -10.018 2.607 18.046 1.00 98.44 81 MET A C 1
ATOM 667 O O . MET A 1 81 ? -9.312 3.595 17.871 1.00 98.44 81 MET A O 1
ATOM 671 N N . ILE A 1 82 ? -9.599 1.363 17.780 1.00 98.50 82 ILE A N 1
ATOM 672 C CA . ILE A 1 82 ? -8.248 1.061 17.266 1.00 98.50 82 ILE A CA 1
ATOM 673 C C . ILE A 1 82 ? -8.033 1.784 15.929 1.00 98.50 82 ILE A C 1
ATOM 675 O O . ILE A 1 82 ? -7.130 2.613 15.807 1.00 98.50 82 ILE A O 1
ATOM 679 N N . GLY A 1 83 ? -8.933 1.563 14.965 1.00 97.31 83 GLY A N 1
ATOM 680 C CA . GLY A 1 83 ? -8.892 2.222 13.660 1.00 97.31 83 GLY A CA 1
ATOM 681 C C . GLY A 1 83 ? -9.111 3.730 13.741 1.00 97.31 83 GLY A C 1
ATOM 682 O O . GLY A 1 83 ? -8.486 4.496 13.012 1.00 97.31 83 GLY A O 1
ATOM 683 N N . GLY A 1 84 ? -9.965 4.184 14.662 1.00 97.50 84 GLY A N 1
ATOM 684 C CA . GLY A 1 84 ? -10.214 5.602 14.901 1.00 97.50 84 GLY A CA 1
ATOM 685 C C . GLY A 1 84 ? -8.979 6.356 15.394 1.00 97.50 84 GLY A C 1
ATOM 686 O O . GLY A 1 84 ? -8.754 7.485 14.958 1.00 97.50 84 GLY A O 1
ATOM 687 N N . TYR A 1 85 ? -8.173 5.743 16.264 1.00 98.19 85 TYR A N 1
ATOM 688 C CA . TYR A 1 85 ? -6.886 6.285 16.695 1.00 98.19 85 TYR A CA 1
ATOM 689 C C . TYR A 1 85 ? -5.858 6.270 15.556 1.00 98.19 85 TYR A C 1
ATOM 691 O O . TYR A 1 85 ? -5.260 7.312 15.278 1.00 98.19 85 TYR A O 1
ATOM 699 N N . ALA A 1 86 ? -5.711 5.145 14.847 1.00 94.50 86 ALA A N 1
ATOM 700 C CA . ALA A 1 86 ? -4.790 5.021 13.713 1.00 94.50 86 ALA A CA 1
ATOM 701 C C . ALA A 1 86 ? -5.064 6.081 12.629 1.00 94.50 86 ALA A C 1
ATOM 703 O O . ALA A 1 86 ? -4.188 6.875 12.297 1.00 94.50 86 ALA A O 1
ATOM 704 N N . ALA A 1 87 ? -6.315 6.206 12.175 1.00 93.56 87 ALA A N 1
ATOM 705 C CA . ALA A 1 87 ? -6.716 7.163 11.138 1.00 93.56 87 ALA A CA 1
ATOM 706 C C . ALA A 1 87 ? -6.553 8.645 11.535 1.00 93.56 87 ALA A C 1
ATOM 708 O O . ALA A 1 87 ? -6.661 9.527 10.685 1.00 93.56 87 ALA A O 1
ATOM 709 N N . ASN A 1 88 ? -6.332 8.933 12.821 1.00 94.56 88 ASN A N 1
ATOM 710 C CA . ASN A 1 88 ? -6.138 10.282 13.352 1.00 94.56 88 ASN A CA 1
ATOM 711 C C . ASN A 1 88 ? -4.697 10.540 13.822 1.00 94.56 88 ASN A C 1
ATOM 713 O O . ASN A 1 88 ? -4.462 11.488 14.570 1.00 94.56 88 ASN A O 1
ATOM 717 N N . GLY A 1 89 ? -3.728 9.722 13.400 1.00 90.81 89 GLY A N 1
ATOM 718 C CA . GLY A 1 89 ? -2.318 9.954 13.719 1.00 90.81 89 GLY A CA 1
ATOM 719 C C . GLY A 1 89 ? -1.889 9.484 15.112 1.00 90.81 89 GLY A C 1
ATOM 720 O O . GLY A 1 89 ? -0.803 9.825 15.565 1.00 90.81 89 GLY A O 1
ATOM 721 N N . LEU A 1 90 ? -2.736 8.728 15.813 1.00 95.38 90 LEU A N 1
ATOM 722 C CA . LEU A 1 90 ? -2.556 8.345 17.216 1.00 95.38 90 LEU A CA 1
ATOM 723 C C . LEU A 1 90 ? -2.311 6.833 17.348 1.00 95.38 90 LEU A C 1
ATOM 725 O O . LEU A 1 90 ? -2.939 6.156 18.160 1.00 95.38 90 LEU A O 1
ATOM 729 N N . GLY A 1 91 ? -1.410 6.286 16.525 1.00 94.62 91 GLY A N 1
ATOM 730 C CA . GLY A 1 91 ? -1.153 4.842 16.433 1.00 94.62 91 GLY A CA 1
ATOM 731 C C . GLY A 1 91 ? -0.851 4.178 17.783 1.00 94.62 91 GLY A C 1
ATOM 732 O O . GLY A 1 91 ? -1.459 3.162 18.116 1.00 94.62 91 GLY A O 1
ATOM 733 N N . CYS A 1 92 ? -0.011 4.802 18.618 1.00 96.50 92 CYS A N 1
ATOM 734 C CA . CYS A 1 92 ? 0.317 4.293 19.955 1.00 96.50 92 CYS A CA 1
ATOM 735 C C . CYS A 1 92 ? -0.924 4.117 20.848 1.00 96.50 92 CYS A C 1
ATOM 737 O O . CYS A 1 92 ? -1.051 3.106 21.537 1.00 96.50 92 CYS A O 1
ATOM 739 N N . ASP A 1 93 ? -1.867 5.065 20.819 1.00 97.88 93 ASP A N 1
ATOM 740 C CA . ASP A 1 93 ? -3.124 4.953 21.567 1.00 97.88 93 ASP A CA 1
ATOM 741 C C . ASP A 1 93 ? -4.003 3.818 21.017 1.00 97.88 93 ASP A C 1
ATOM 743 O O . ASP A 1 93 ? -4.632 3.090 21.788 1.00 97.88 93 ASP A O 1
ATOM 747 N N . GLY A 1 94 ? -4.008 3.618 19.694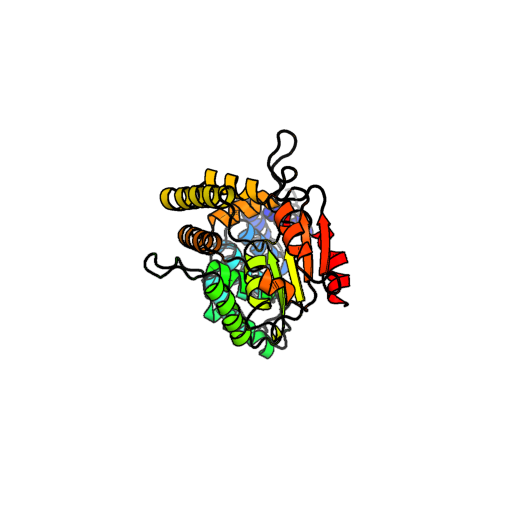 1.00 97.75 94 GLY A N 1
ATOM 748 C CA . GLY A 1 94 ? -4.673 2.483 19.049 1.00 97.75 94 GLY A CA 1
ATOM 749 C C . GLY A 1 94 ? -4.137 1.136 19.544 1.00 97.75 94 GLY A C 1
ATOM 750 O O . GLY A 1 94 ? -4.919 0.258 19.915 1.00 97.75 94 GLY A O 1
ATOM 751 N N . LEU A 1 95 ? -2.813 1.000 19.659 1.00 97.88 95 LEU A N 1
ATOM 752 C CA . LEU A 1 95 ? -2.168 -0.199 20.204 1.00 97.88 95 LEU A CA 1
ATOM 753 C C . LEU A 1 95 ? -2.501 -0.411 21.687 1.00 97.88 95 LEU A C 1
ATOM 755 O O . LEU A 1 95 ? -2.765 -1.539 22.104 1.00 97.88 95 LEU A O 1
ATOM 759 N N . LEU A 1 96 ? -2.592 0.657 22.486 1.00 97.94 96 LEU A N 1
ATOM 760 C CA . LEU A 1 96 ? -3.060 0.556 23.874 1.00 97.94 96 LEU A CA 1
ATOM 761 C C . LEU A 1 96 ? -4.505 0.040 23.960 1.00 97.94 96 LEU A C 1
ATOM 763 O O . LEU A 1 96 ? -4.812 -0.777 24.833 1.00 97.94 96 LEU A O 1
ATOM 767 N N . VAL A 1 97 ? -5.391 0.462 23.051 1.00 98.19 97 VAL A N 1
ATOM 768 C CA . VAL A 1 97 ? -6.760 -0.076 22.968 1.00 98.19 97 VAL A CA 1
ATOM 769 C C . VAL A 1 97 ? -6.754 -1.559 22.591 1.00 98.19 97 VAL A C 1
ATOM 771 O O . VAL A 1 97 ? -7.518 -2.327 23.173 1.00 98.19 97 VAL A O 1
ATOM 774 N N . PHE A 1 98 ? -5.868 -1.998 21.696 1.00 98.25 98 PHE A N 1
ATOM 775 C CA . PHE A 1 98 ? -5.714 -3.422 21.385 1.00 98.25 98 PHE A CA 1
ATOM 776 C C . PHE A 1 98 ? -5.258 -4.245 22.602 1.00 98.25 98 PHE A C 1
ATOM 778 O O . PHE A 1 98 ? -5.784 -5.328 22.864 1.00 98.25 98 PHE A O 1
ATOM 785 N N . GLN A 1 99 ? -4.339 -3.721 23.419 1.00 97.69 99 GLN A N 1
ATOM 786 C CA . GLN A 1 99 ? -3.962 -4.383 24.674 1.00 97.69 99 GLN A CA 1
ATOM 787 C C . GLN A 1 99 ? -5.153 -4.484 25.645 1.00 97.69 99 GLN A C 1
ATOM 789 O O . GLN A 1 99 ? -5.348 -5.530 26.264 1.00 97.69 99 GLN A O 1
ATOM 794 N N . GLN A 1 100 ? -5.990 -3.443 25.735 1.00 97.44 100 GLN A N 1
ATOM 795 C CA . GLN A 1 100 ? -7.231 -3.473 26.522 1.00 97.44 100 GLN A CA 1
ATOM 796 C C . GLN A 1 100 ? -8.229 -4.520 25.993 1.00 97.44 100 GLN A C 1
ATOM 798 O O . GLN A 1 100 ? -8.842 -5.225 26.793 1.00 97.44 100 GLN A O 1
ATOM 803 N N . MET A 1 101 ? -8.362 -4.665 24.670 1.00 97.62 101 MET A N 1
ATOM 804 C CA . MET A 1 101 ? -9.212 -5.683 24.034 1.00 97.62 101 MET A CA 1
ATOM 805 C C . MET A 1 101 ? -8.782 -7.100 24.438 1.00 97.62 101 MET A C 1
ATOM 807 O O . MET A 1 101 ? -9.615 -7.902 24.865 1.00 97.62 101 MET A O 1
ATOM 811 N N . LYS A 1 102 ? -7.472 -7.383 24.385 1.00 95.94 102 LYS A N 1
ATOM 812 C CA . LYS A 1 102 ? -6.908 -8.673 24.815 1.00 95.94 102 LYS A CA 1
ATOM 813 C C . LYS A 1 102 ? -7.135 -8.936 26.304 1.00 95.94 102 LYS A C 1
ATOM 815 O O . LYS A 1 102 ? -7.521 -10.039 26.677 1.00 95.94 102 LYS A O 1
ATOM 820 N N . GLN A 1 103 ? -6.949 -7.927 27.158 1.00 96.50 103 GLN A N 1
ATOM 821 C CA . GLN A 1 103 ? -7.213 -8.036 28.602 1.00 96.50 103 GLN A CA 1
ATOM 822 C C . GLN A 1 103 ? -8.694 -8.285 28.917 1.00 96.50 103 GLN A C 1
ATOM 824 O O . GLN A 1 103 ? -9.007 -8.960 29.894 1.00 96.50 103 GLN A O 1
ATOM 829 N N . ALA A 1 104 ? -9.601 -7.778 28.081 1.00 95.50 104 ALA A N 1
ATOM 830 C CA . ALA A 1 104 ? -11.031 -8.052 28.171 1.00 95.50 104 ALA A CA 1
ATOM 831 C C . ALA A 1 104 ? -11.421 -9.454 27.657 1.00 95.50 104 ALA A C 1
ATOM 833 O O . ALA A 1 104 ? -12.599 -9.804 27.696 1.00 95.50 104 ALA A O 1
ATOM 834 N N . GLY A 1 105 ? -10.461 -10.256 27.179 1.00 95.06 105 GLY A N 1
ATOM 835 C CA . GLY A 1 105 ? -10.694 -11.614 26.686 1.00 95.06 105 GLY A CA 1
ATOM 836 C C . GLY A 1 105 ? -11.418 -11.675 25.341 1.00 95.06 105 GLY A C 1
ATOM 837 O O . GLY A 1 105 ? -11.963 -12.723 24.999 1.00 95.06 105 GLY A O 1
ATOM 838 N N . VAL A 1 106 ? -11.454 -10.573 24.584 1.00 96.12 106 VAL A N 1
ATOM 839 C CA . VAL A 1 106 ? -12.059 -10.554 23.247 1.00 96.12 106 VAL A CA 1
ATOM 840 C C . VAL A 1 106 ? -11.027 -11.079 22.241 1.00 96.12 106 VAL A C 1
ATOM 842 O O . VAL A 1 106 ? -9.959 -10.473 22.116 1.00 96.12 106 VAL A O 1
ATOM 845 N N . PRO A 1 107 ? -11.299 -12.194 21.537 1.00 94.94 107 PRO A N 1
ATOM 846 C CA . PRO A 1 107 ? -10.345 -12.776 20.602 1.00 94.94 107 PRO A CA 1
ATOM 847 C C . PRO A 1 107 ? -10.152 -11.860 19.379 1.00 94.94 107 PRO A C 1
ATOM 849 O O . PRO A 1 107 ? -11.149 -11.389 18.824 1.00 94.94 107 PRO A O 1
ATOM 852 N N . PRO A 1 108 ? -8.904 -11.612 18.945 1.00 96.81 108 PRO A N 1
ATOM 853 C CA . PRO A 1 108 ? -8.625 -10.921 17.689 1.00 96.81 108 PRO A CA 1
ATOM 854 C C . PRO A 1 108 ? -9.126 -11.713 16.474 1.00 96.81 108 PRO A C 1
ATOM 856 O O . PRO A 1 108 ? -9.011 -12.938 16.434 1.00 96.81 108 PRO A O 1
ATOM 859 N N . ASP A 1 109 ? -9.630 -11.002 15.471 1.00 96.69 109 ASP A N 1
ATOM 860 C CA . ASP A 1 109 ? -9.973 -11.519 14.142 1.00 96.69 109 ASP A CA 1
ATOM 861 C C . ASP A 1 109 ? -9.143 -10.829 13.041 1.00 96.69 109 ASP A C 1
ATOM 863 O O . ASP A 1 109 ? -8.249 -10.034 13.337 1.00 96.69 109 ASP A O 1
ATOM 867 N N . GLY A 1 110 ? -9.403 -11.147 11.768 1.00 96.12 110 GLY A N 1
ATOM 868 C CA . GLY A 1 110 ? -8.671 -10.549 10.643 1.00 96.12 110 GLY A CA 1
ATOM 869 C C . GLY A 1 110 ? -8.755 -9.019 10.635 1.00 96.12 110 GLY A C 1
ATOM 870 O O . GLY A 1 110 ? -7.732 -8.348 10.607 1.00 96.12 110 GLY A O 1
ATOM 871 N N . GLU A 1 111 ? -9.957 -8.456 10.784 1.00 97.44 111 GLU A N 1
ATOM 872 C CA . GLU A 1 111 ? -10.138 -6.997 10.846 1.00 97.44 111 GLU A CA 1
ATOM 873 C C . GLU A 1 111 ? -9.394 -6.380 12.047 1.00 97.44 111 GLU A C 1
ATOM 875 O O . GLU A 1 111 ? -8.836 -5.289 11.954 1.00 97.44 111 GLU A O 1
ATOM 880 N N . THR A 1 112 ? -9.290 -7.096 13.172 1.00 98.00 112 THR A N 1
ATOM 881 C CA . THR A 1 112 ? -8.482 -6.644 14.314 1.00 98.00 112 THR A CA 1
ATOM 882 C C . THR A 1 112 ? -7.016 -6.474 13.925 1.00 98.00 112 THR A C 1
ATOM 884 O O . THR A 1 112 ? -6.417 -5.453 14.264 1.00 98.00 112 THR A O 1
ATOM 887 N N . PHE A 1 113 ? -6.432 -7.449 13.224 1.00 97.88 113 PHE A N 1
ATOM 888 C CA . PHE A 1 113 ? -5.029 -7.383 12.820 1.00 97.88 113 PHE A CA 1
ATOM 889 C C . PHE A 1 113 ? -4.780 -6.348 11.727 1.00 97.88 113 PHE A C 1
ATOM 891 O O . PHE A 1 113 ? -3.779 -5.646 11.817 1.00 97.88 113 PHE A O 1
ATOM 898 N N . GLU A 1 114 ? -5.690 -6.173 10.769 1.00 97.31 114 GLU A N 1
ATOM 899 C CA . GLU A 1 114 ? -5.633 -5.058 9.813 1.00 97.31 114 GLU A CA 1
ATOM 900 C C . GLU A 1 114 ? -5.516 -3.708 10.546 1.00 97.31 114 GLU A C 1
ATOM 902 O O . GLU A 1 114 ? -4.579 -2.942 10.323 1.00 97.31 114 GLU A O 1
ATOM 907 N N . LEU A 1 115 ? -6.402 -3.448 11.513 1.00 98.00 115 LEU A N 1
ATOM 908 C CA . LEU A 1 115 ? -6.417 -2.188 12.262 1.00 98.00 115 LEU A CA 1
ATOM 909 C C . LEU A 1 115 ? -5.200 -2.008 13.180 1.00 98.00 115 LEU A C 1
ATOM 911 O O . LEU A 1 115 ? -4.732 -0.884 13.375 1.00 98.00 115 LEU A O 1
ATOM 915 N N . VAL A 1 116 ? -4.686 -3.096 13.758 1.00 98.06 116 VAL A N 1
ATOM 916 C CA . VAL A 1 116 ? -3.466 -3.080 14.580 1.00 98.06 116 VAL A CA 1
ATOM 917 C C . VAL A 1 116 ? -2.237 -2.796 13.723 1.00 98.06 116 VAL A C 1
ATOM 919 O O . VAL A 1 116 ? -1.415 -1.972 14.116 1.00 98.06 116 VAL A O 1
ATOM 922 N N . LEU A 1 117 ? -2.125 -3.407 12.542 1.00 96.88 117 LEU A N 1
ATOM 923 C CA . LEU A 1 117 ? -1.030 -3.139 11.610 1.00 96.88 117 LEU A CA 1
ATOM 924 C C . LEU A 1 117 ? -1.080 -1.693 11.103 1.00 96.88 117 LEU A C 1
ATOM 926 O O . LEU A 1 117 ? -0.049 -1.024 11.103 1.00 96.88 117 LEU A O 1
ATOM 930 N N . ALA A 1 118 ? -2.270 -1.163 10.804 1.00 95.25 118 ALA A N 1
ATOM 931 C CA . ALA A 1 118 ? -2.449 0.254 10.487 1.00 95.25 118 ALA A CA 1
ATOM 932 C C . ALA A 1 118 ? -2.019 1.172 11.650 1.00 95.25 118 ALA A C 1
ATOM 934 O O . ALA A 1 118 ? -1.374 2.205 11.447 1.00 95.25 118 ALA A O 1
ATOM 935 N N . ALA A 1 119 ? -2.322 0.792 12.897 1.00 96.56 119 ALA A N 1
ATOM 936 C CA . ALA A 1 119 ? -1.860 1.520 14.079 1.00 96.56 119 ALA A CA 1
ATOM 937 C C . ALA A 1 119 ? -0.328 1.462 14.235 1.00 96.56 119 ALA A C 1
ATOM 939 O O . ALA A 1 119 ? 0.281 2.489 14.543 1.00 96.56 119 ALA A O 1
ATOM 940 N N . CYS A 1 120 ? 0.305 0.313 13.966 1.00 95.62 120 CYS A N 1
ATOM 941 C CA . CYS A 1 120 ? 1.764 0.176 13.913 1.00 95.62 120 CYS A CA 1
ATOM 942 C C . CYS A 1 120 ? 2.376 1.048 12.811 1.00 95.62 120 CYS A C 1
ATOM 944 O O . CYS A 1 120 ? 3.374 1.721 13.067 1.00 95.62 120 CYS A O 1
ATOM 946 N N . ALA A 1 121 ? 1.764 1.092 11.623 1.00 90.31 121 ALA A N 1
ATOM 947 C CA . ALA A 1 121 ? 2.219 1.921 10.509 1.00 90.31 121 ALA A CA 1
ATOM 948 C C . ALA A 1 121 ? 2.218 3.405 10.880 1.00 90.31 121 ALA A C 1
ATOM 950 O O . ALA A 1 121 ? 3.155 4.136 10.566 1.00 90.31 121 ALA A O 1
ATOM 951 N N . GLN A 1 122 ? 1.169 3.843 11.578 1.00 89.75 122 GLN A N 1
ATOM 952 C CA . GLN A 1 122 ? 1.031 5.217 12.042 1.00 89.75 122 GLN A CA 1
ATOM 953 C C . GLN A 1 122 ? 1.969 5.559 13.211 1.00 89.75 122 GLN A C 1
ATOM 955 O O . GLN A 1 122 ? 2.347 6.719 13.371 1.00 89.75 122 GLN A O 1
ATOM 960 N N . ALA A 1 123 ? 2.307 4.575 14.045 1.00 89.56 123 ALA A N 1
ATOM 961 C CA . ALA A 1 123 ? 3.244 4.717 15.158 1.00 89.56 123 ALA A CA 1
ATOM 962 C C . ALA A 1 123 ? 4.717 4.534 14.745 1.00 89.56 123 ALA A C 1
ATOM 964 O O . ALA A 1 123 ? 5.588 4.632 15.606 1.00 89.56 123 ALA A O 1
ATOM 965 N N . GLU A 1 124 ? 4.990 4.233 13.468 1.00 88.69 124 GLU A N 1
ATOM 966 C CA . GLU A 1 124 ? 6.316 3.846 12.956 1.00 88.69 124 GLU A CA 1
ATOM 967 C C . GLU A 1 124 ? 6.929 2.649 13.731 1.00 88.69 124 GLU A C 1
ATOM 969 O O . GLU A 1 124 ? 8.145 2.492 13.834 1.00 88.69 124 GLU A O 1
ATOM 974 N N . ALA A 1 125 ? 6.079 1.772 14.280 1.00 88.00 125 ALA A N 1
ATOM 975 C CA . ALA A 1 125 ? 6.464 0.654 15.143 1.00 88.00 125 ALA A CA 1
ATOM 976 C C . ALA A 1 125 ? 6.725 -0.624 14.326 1.00 88.00 125 ALA A C 1
ATOM 978 O O . ALA A 1 125 ? 5.933 -1.567 14.356 1.00 88.00 125 ALA A O 1
ATOM 979 N N . VAL A 1 126 ? 7.835 -0.647 13.579 1.00 85.19 126 VAL A N 1
ATOM 980 C CA . VAL A 1 126 ? 8.167 -1.726 12.622 1.00 85.19 126 VAL A CA 1
ATOM 981 C C . VAL A 1 126 ? 8.219 -3.101 13.271 1.00 85.19 126 VAL A C 1
ATOM 983 O O . VAL A 1 126 ? 7.523 -4.017 12.840 1.00 85.19 126 VAL A O 1
ATOM 986 N N . GLU A 1 127 ? 9.030 -3.240 14.319 1.00 84.00 127 GLU A N 1
ATOM 987 C CA . GLU A 1 127 ? 9.229 -4.520 15.001 1.00 84.00 127 GLU A CA 1
ATOM 988 C C . GLU A 1 127 ? 7.915 -5.043 15.591 1.00 84.00 127 GLU A C 1
ATOM 990 O O . GLU A 1 127 ? 7.578 -6.213 15.419 1.00 84.00 127 GLU A O 1
ATOM 995 N N . GLU A 1 128 ? 7.132 -4.167 16.230 1.00 91.62 128 GLU A N 1
ATOM 996 C CA . GLU A 1 128 ? 5.840 -4.542 16.807 1.00 91.62 128 GLU A CA 1
ATOM 997 C C . GLU A 1 128 ? 4.828 -4.946 15.722 1.00 91.62 128 GLU A C 1
ATOM 999 O O . GLU A 1 128 ? 4.109 -5.931 15.885 1.00 91.62 128 GLU A O 1
ATOM 1004 N N . GLY A 1 129 ? 4.815 -4.240 14.588 1.00 92.00 129 GLY A N 1
ATOM 1005 C CA . GLY A 1 129 ? 3.979 -4.577 13.438 1.00 92.00 129 GLY A CA 1
ATOM 1006 C C . GLY A 1 129 ? 4.268 -5.974 12.888 1.00 92.00 129 GLY A C 1
ATOM 1007 O O . GLY A 1 129 ? 3.336 -6.748 12.663 1.00 92.00 129 GLY A O 1
ATOM 1008 N N . PHE A 1 130 ? 5.545 -6.346 12.751 1.00 89.00 130 PHE A N 1
ATOM 1009 C CA . PHE A 1 130 ? 5.921 -7.697 12.327 1.00 89.00 130 PHE A CA 1
ATOM 1010 C C . PHE A 1 130 ? 5.550 -8.766 13.350 1.00 89.00 130 PHE A C 1
ATOM 1012 O O . PHE A 1 130 ? 5.020 -9.807 12.965 1.00 89.00 130 PHE A O 1
ATOM 1019 N N . LEU A 1 131 ? 5.750 -8.501 14.644 1.00 92.06 131 LEU A N 1
ATOM 1020 C CA . LEU A 1 131 ? 5.331 -9.424 15.701 1.00 92.06 131 LEU A CA 1
ATOM 1021 C C . LEU A 1 131 ? 3.821 -9.687 15.649 1.00 92.06 131 LEU A C 1
ATOM 1023 O O . LEU A 1 131 ? 3.393 -10.840 15.741 1.00 92.06 131 LEU A O 1
ATOM 1027 N N . HIS A 1 132 ? 3.006 -8.646 15.451 1.00 94.88 132 HIS A N 1
ATOM 1028 C CA . HIS A 1 132 ? 1.558 -8.816 15.312 1.00 94.88 132 HIS A CA 1
ATOM 1029 C C . HIS A 1 132 ? 1.200 -9.587 14.036 1.00 94.88 132 HIS A C 1
ATOM 1031 O O . HIS A 1 132 ? 0.396 -10.515 14.120 1.00 94.88 132 HIS A O 1
ATOM 1037 N N . PHE A 1 133 ? 1.834 -9.286 12.897 1.00 91.81 133 PHE A N 1
ATOM 1038 C CA . PHE A 1 133 ? 1.616 -10.012 11.638 1.00 91.81 133 PHE A CA 1
ATOM 1039 C C . PHE A 1 133 ? 1.945 -11.509 11.765 1.00 91.81 133 PHE A C 1
ATOM 1041 O O . PHE A 1 133 ? 1.159 -12.360 11.351 1.00 91.81 133 PHE A O 1
ATOM 1048 N N . GLU A 1 134 ? 3.071 -11.862 12.392 1.00 88.00 134 GLU A N 1
ATOM 1049 C CA . GLU A 1 134 ? 3.442 -13.263 12.626 1.00 88.00 134 GLU A CA 1
ATOM 1050 C C . GLU A 1 134 ? 2.482 -13.963 13.599 1.00 88.00 134 GLU A C 1
ATOM 1052 O O . GLU A 1 134 ? 2.095 -15.118 13.377 1.00 88.00 134 GLU A O 1
ATOM 1057 N N . SER A 1 135 ? 2.032 -13.255 14.642 1.00 93.56 135 SER A N 1
ATOM 1058 C CA . SER A 1 135 ? 1.106 -13.800 15.641 1.00 93.56 135 SER A CA 1
ATOM 1059 C C . SER A 1 135 ? -0.266 -14.171 15.063 1.00 93.56 135 SER A C 1
ATOM 1061 O O . SER A 1 135 ? -0.981 -14.978 15.660 1.00 93.56 135 SER A O 1
ATOM 1063 N N . MET A 1 136 ? -0.640 -13.672 13.876 1.00 94.56 136 MET A N 1
ATOM 1064 C CA . MET A 1 136 ? -1.885 -14.054 13.192 1.00 94.56 136 MET A CA 1
ATOM 1065 C C . MET A 1 136 ? -2.007 -15.572 13.016 1.00 94.56 136 MET A C 1
ATOM 1067 O O . MET A 1 136 ? -3.089 -16.139 13.184 1.00 94.56 136 MET A O 1
ATOM 1071 N N . LYS A 1 137 ? -0.884 -16.258 12.763 1.00 90.25 137 LYS A N 1
ATOM 1072 C CA . LYS A 1 137 ? -0.844 -17.720 12.636 1.00 90.25 137 LYS A CA 1
ATOM 1073 C C . LYS A 1 137 ? -1.246 -18.426 13.931 1.00 90.25 137 LYS A C 1
ATOM 1075 O O . LYS A 1 137 ? -1.925 -19.449 13.878 1.00 90.25 137 LYS A O 1
ATOM 1080 N N . GLU A 1 138 ? -0.843 -17.890 15.080 1.00 91.50 138 GLU A N 1
ATOM 1081 C CA . GLU A 1 138 ? -1.196 -18.425 16.403 1.00 91.50 138 GLU A CA 1
ATOM 1082 C C . GLU A 1 138 ? -2.699 -18.288 16.682 1.00 91.50 138 GLU A C 1
ATOM 1084 O O . GLU A 1 138 ? -3.274 -19.098 17.406 1.00 91.50 138 GLU A O 1
ATOM 1089 N N . HIS A 1 139 ? -3.345 -17.317 16.031 1.00 92.31 139 HIS A N 1
ATOM 1090 C CA . HIS A 1 139 ? -4.789 -17.090 16.070 1.00 92.31 139 HIS A CA 1
ATOM 1091 C C . HIS A 1 139 ? -5.550 -17.847 14.965 1.00 92.31 139 HIS A C 1
ATOM 1093 O O . HIS A 1 139 ? -6.770 -17.735 14.872 1.00 92.31 139 HIS A O 1
ATOM 1099 N N . GLY A 1 140 ? -4.859 -18.627 14.122 1.00 92.62 140 GLY A N 1
ATOM 1100 C CA . GLY A 1 140 ? -5.474 -19.342 12.999 1.00 92.62 140 GLY A CA 1
ATOM 1101 C C . GLY A 1 140 ? -5.965 -18.427 11.872 1.00 92.62 140 GLY A C 1
ATOM 1102 O O . GLY A 1 140 ? -6.821 -18.835 11.088 1.00 92.62 140 GLY A O 1
ATOM 1103 N N . ILE A 1 141 ? -5.442 -17.202 11.787 1.00 94.69 141 ILE A N 1
ATOM 1104 C CA . ILE A 1 141 ? -5.835 -16.201 10.793 1.00 94.69 141 ILE A CA 1
ATOM 1105 C C . ILE A 1 141 ? -4.862 -16.265 9.618 1.00 94.69 141 ILE A C 1
ATOM 1107 O O . ILE A 1 141 ? -3.645 -16.175 9.785 1.00 94.69 141 ILE A O 1
ATOM 1111 N N . VAL A 1 142 ? -5.411 -16.414 8.414 1.00 88.06 142 VAL A N 1
ATOM 1112 C CA . VAL A 1 142 ? -4.646 -16.335 7.167 1.00 88.06 142 VAL A CA 1
ATOM 1113 C C . VAL A 1 142 ? -4.607 -14.869 6.723 1.00 88.06 142 VAL A C 1
ATOM 1115 O O . VAL A 1 142 ? -5.680 -14.282 6.568 1.00 88.06 142 VAL A O 1
ATOM 1118 N N . PRO A 1 143 ? -3.421 -14.267 6.513 1.00 86.94 143 PRO A N 1
ATOM 1119 C CA . PRO A 1 143 ? -3.323 -12.895 6.028 1.00 86.94 143 PRO A CA 1
ATOM 1120 C C . PRO A 1 143 ? -4.039 -12.687 4.688 1.00 86.94 143 PRO A C 1
ATOM 1122 O O . PRO A 1 143 ? -3.820 -13.433 3.733 1.00 86.94 143 PRO A O 1
ATOM 1125 N N . SER A 1 144 ? -4.886 -11.658 4.627 1.00 86.56 144 SER A N 1
ATOM 1126 C CA . SER A 1 144 ? -5.466 -11.126 3.385 1.00 86.56 144 SER A CA 1
ATOM 1127 C C . SER A 1 144 ? -4.569 -10.042 2.775 1.00 86.56 144 SER A C 1
ATOM 1129 O O . SER A 1 144 ? -3.573 -9.639 3.377 1.00 86.56 144 SER A O 1
ATOM 1131 N N . MET A 1 145 ? -4.939 -9.538 1.594 1.00 79.25 145 MET A N 1
ATOM 1132 C CA . MET A 1 145 ? -4.217 -8.452 0.919 1.00 79.25 145 MET A CA 1
ATOM 1133 C C . MET A 1 145 ? -4.076 -7.202 1.792 1.00 79.25 145 MET A C 1
ATOM 1135 O O . MET A 1 145 ? -3.023 -6.582 1.808 1.00 79.25 145 MET A O 1
ATOM 1139 N N . GLU A 1 146 ? -5.100 -6.882 2.564 1.00 87.56 146 GLU A N 1
ATOM 1140 C CA . GLU A 1 146 ? -5.217 -5.718 3.438 1.00 87.56 146 GLU A CA 1
ATOM 1141 C C . GLU A 1 146 ? -4.154 -5.773 4.538 1.00 87.56 146 GLU A C 1
ATOM 1143 O O . GLU A 1 146 ? -3.483 -4.783 4.808 1.00 87.56 146 GLU A O 1
ATOM 1148 N N . HIS A 1 147 ? -3.874 -6.964 5.072 1.00 90.12 147 HIS A N 1
ATOM 1149 C CA . HIS A 1 147 ? -2.787 -7.155 6.030 1.00 90.12 147 HIS A CA 1
ATOM 1150 C C . HIS A 1 147 ? -1.414 -6.915 5.392 1.00 90.12 147 HIS A C 1
ATOM 1152 O O . HIS A 1 147 ? -0.553 -6.276 5.992 1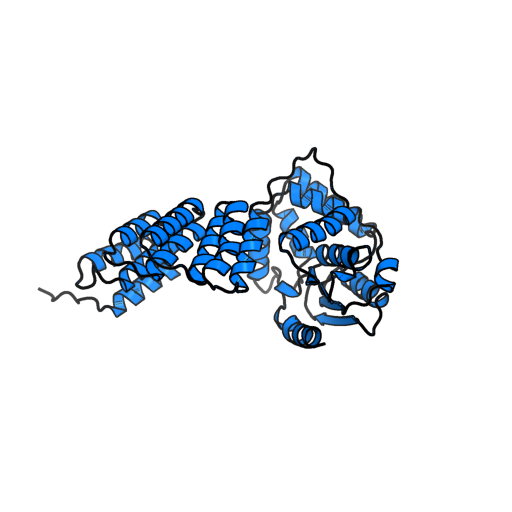.00 90.12 147 HIS A O 1
ATOM 1158 N N . TYR A 1 148 ? -1.198 -7.408 4.168 1.00 81.81 148 TYR A N 1
ATOM 1159 C CA . TYR A 1 148 ? 0.049 -7.160 3.437 1.00 81.81 148 TYR A CA 1
ATOM 1160 C C . TYR A 1 148 ? 0.219 -5.681 3.073 1.00 81.81 148 TYR A C 1
ATOM 1162 O O . TYR A 1 148 ? 1.335 -5.167 3.150 1.00 81.81 148 TYR A O 1
ATOM 1170 N N . LEU A 1 149 ? -0.866 -4.987 2.714 1.00 83.81 149 LEU A N 1
ATOM 1171 C CA . LEU A 1 149 ? -0.852 -3.546 2.465 1.00 83.81 149 LEU A CA 1
ATOM 1172 C C . LEU A 1 149 ? -0.414 -2.780 3.714 1.00 83.81 149 LEU A C 1
ATOM 1174 O O . LEU A 1 149 ? 0.446 -1.907 3.611 1.00 83.81 149 LEU A O 1
ATOM 1178 N N . GLU A 1 150 ? -0.909 -3.151 4.895 1.00 90.19 150 GLU A N 1
ATOM 1179 C CA . GLU A 1 150 ? -0.470 -2.499 6.129 1.00 90.19 150 GLU A CA 1
ATOM 1180 C C . GLU A 1 150 ? 0.988 -2.806 6.489 1.00 90.19 150 GLU A C 1
ATOM 1182 O O . GLU A 1 150 ? 1.704 -1.914 6.939 1.00 90.19 150 GLU A O 1
ATOM 1187 N N . VAL A 1 151 ? 1.496 -4.011 6.207 1.00 85.81 151 VAL A N 1
ATOM 1188 C CA . VAL A 1 151 ? 2.938 -4.307 6.335 1.00 85.81 151 VAL A CA 1
ATOM 1189 C C . VAL A 1 151 ? 3.777 -3.414 5.414 1.00 85.81 151 VAL A C 1
ATOM 1191 O O . VAL A 1 151 ? 4.810 -2.883 5.830 1.00 85.81 151 VAL A O 1
ATOM 1194 N N . ILE A 1 152 ? 3.326 -3.193 4.178 1.00 81.44 152 ILE A N 1
ATOM 1195 C CA . ILE A 1 152 ? 3.984 -2.268 3.246 1.00 81.44 152 ILE A CA 1
ATOM 1196 C C . ILE A 1 152 ? 3.928 -0.831 3.782 1.00 81.44 152 ILE A C 1
ATOM 1198 O O . ILE A 1 152 ? 4.933 -0.121 3.708 1.00 81.44 152 ILE A O 1
ATOM 1202 N N . ASN A 1 153 ? 2.802 -0.405 4.363 1.00 84.25 153 ASN A N 1
ATOM 1203 C CA . ASN A 1 153 ? 2.672 0.914 4.986 1.00 84.25 153 ASN A CA 1
ATOM 1204 C C . ASN A 1 153 ? 3.634 1.080 6.170 1.00 84.25 153 ASN A C 1
ATOM 1206 O O . ASN A 1 153 ? 4.292 2.114 6.272 1.00 84.25 153 ASN A O 1
ATOM 1210 N N . ILE A 1 154 ? 3.772 0.059 7.025 1.00 85.69 154 ILE A N 1
ATOM 1211 C CA . ILE A 1 154 ? 4.727 0.048 8.143 1.00 85.69 154 ILE A CA 1
ATOM 1212 C C . ILE A 1 154 ? 6.148 0.304 7.634 1.00 85.69 154 ILE A C 1
ATOM 1214 O O . ILE A 1 154 ? 6.820 1.216 8.116 1.00 85.69 154 ILE A O 1
ATOM 1218 N N . LEU A 1 155 ? 6.590 -0.457 6.630 1.00 78.94 155 LEU A N 1
ATOM 1219 C CA . LEU A 1 155 ? 7.922 -0.309 6.040 1.00 78.94 155 LEU A CA 1
ATOM 1220 C C . LEU A 1 155 ? 8.104 1.053 5.357 1.00 78.94 155 LEU A C 1
ATOM 1222 O O . LEU A 1 155 ? 9.145 1.696 5.495 1.00 78.94 155 LEU A O 1
ATOM 1226 N N . GLY A 1 156 ? 7.083 1.509 4.629 1.00 74.56 156 GLY A N 1
ATOM 1227 C CA . GLY A 1 156 ? 7.110 2.772 3.900 1.00 74.56 156 GLY A CA 1
ATOM 1228 C C . GLY A 1 156 ? 7.166 4.002 4.807 1.00 74.56 156 GLY A C 1
ATOM 1229 O O . GLY A 1 156 ? 7.849 4.970 4.464 1.00 74.56 156 GLY A O 1
ATOM 1230 N N . ASN A 1 157 ? 6.474 3.965 5.948 1.00 70.75 157 ASN A N 1
ATOM 1231 C CA . ASN A 1 157 ? 6.429 5.064 6.915 1.00 70.75 157 ASN A CA 1
ATOM 1232 C C . ASN A 1 157 ? 7.670 5.092 7.807 1.00 70.75 157 ASN A C 1
ATOM 1234 O O . ASN A 1 157 ? 8.185 6.165 8.110 1.00 70.75 157 ASN A O 1
ATOM 1238 N N . ALA A 1 158 ? 8.193 3.921 8.168 1.00 64.69 158 ALA A N 1
ATOM 1239 C CA . ALA A 1 158 ? 9.373 3.805 9.012 1.00 64.69 158 ALA A CA 1
ATOM 1240 C C . ALA A 1 158 ? 10.703 4.050 8.288 1.00 64.69 158 ALA A C 1
ATOM 1242 O O . ALA A 1 158 ? 11.766 3.963 8.907 1.00 64.69 158 ALA A O 1
ATOM 1243 N N . ALA A 1 159 ? 10.676 4.362 6.987 1.00 66.38 159 ALA A N 1
ATOM 1244 C CA . ALA A 1 159 ? 11.855 4.777 6.242 1.00 66.38 159 ALA A CA 1
ATOM 1245 C C . ALA A 1 159 ? 12.391 6.110 6.800 1.00 66.38 159 ALA A C 1
ATOM 1247 O O . ALA A 1 159 ? 12.074 7.202 6.312 1.00 66.38 159 ALA A O 1
ATOM 1248 N N . ALA A 1 160 ? 13.223 6.012 7.840 1.00 67.44 160 ALA A N 1
ATOM 1249 C CA . ALA A 1 160 ? 13.926 7.133 8.436 1.00 67.44 160 ALA A CA 1
ATOM 1250 C C . ALA A 1 160 ? 14.733 7.885 7.369 1.00 67.44 160 ALA A C 1
ATOM 1252 O O . ALA A 1 160 ? 15.108 7.340 6.324 1.00 67.44 160 ALA A O 1
ATOM 1253 N N . ALA A 1 161 ? 14.996 9.169 7.617 1.00 69.06 161 ALA A N 1
ATO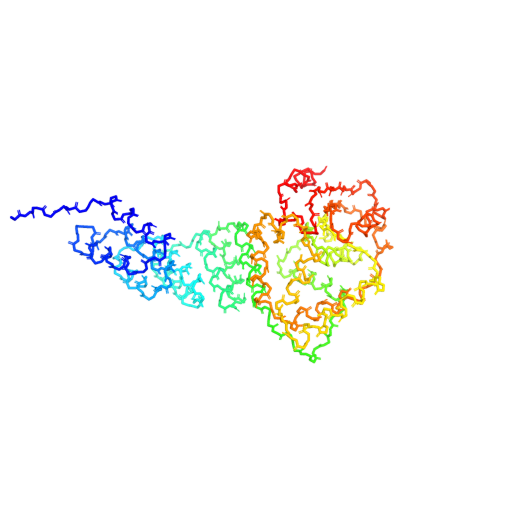M 1254 C CA . ALA A 1 161 ? 15.916 9.915 6.772 1.00 69.06 161 ALA A CA 1
ATOM 1255 C C . ALA A 1 161 ? 17.290 9.234 6.844 1.00 69.06 161 ALA A C 1
ATOM 1257 O O . ALA A 1 161 ? 17.887 9.172 7.918 1.00 69.06 161 ALA A O 1
ATOM 1258 N N . ILE A 1 162 ? 17.766 8.704 5.717 1.00 77.19 162 ILE A N 1
ATOM 1259 C CA . ILE A 1 162 ? 19.071 8.043 5.675 1.00 77.19 162 ILE A CA 1
ATOM 1260 C C . ILE A 1 162 ? 20.143 9.121 5.871 1.00 77.19 162 ILE A C 1
ATOM 1262 O O . ILE A 1 162 ? 20.038 10.204 5.279 1.00 77.19 162 ILE A O 1
ATOM 1266 N N . CYS A 1 163 ? 21.157 8.849 6.698 1.00 76.50 163 CYS A N 1
ATOM 1267 C CA . CYS A 1 163 ? 22.184 9.834 7.022 1.00 76.50 163 CYS A CA 1
ATOM 1268 C C . CYS A 1 163 ? 22.879 10.299 5.730 1.00 76.50 163 CYS A C 1
ATOM 1270 O O . CYS A 1 163 ? 23.263 9.447 4.926 1.00 76.50 163 CYS A O 1
ATOM 1272 N N . PRO A 1 164 ? 23.051 11.614 5.486 1.00 75.06 164 PRO A N 1
ATOM 1273 C CA . PRO A 1 164 ? 23.712 12.108 4.274 1.00 75.06 164 PRO A CA 1
ATOM 1274 C C . PRO A 1 164 ? 25.137 11.576 4.081 1.00 75.06 164 PRO A C 1
ATOM 1276 O O . PRO A 1 164 ? 25.597 11.500 2.944 1.00 75.06 164 PRO A O 1
ATOM 1279 N N . ASP A 1 165 ? 25.803 11.203 5.176 1.00 79.88 165 ASP A N 1
ATOM 1280 C CA . ASP A 1 165 ? 27.157 10.647 5.173 1.00 79.88 165 ASP A CA 1
ATOM 1281 C C . ASP A 1 165 ? 27.192 9.151 4.818 1.00 79.88 165 ASP A C 1
ATOM 1283 O O . ASP A 1 165 ? 28.252 8.630 4.465 1.00 79.88 165 ASP A O 1
ATOM 1287 N N . ASP A 1 166 ? 26.051 8.451 4.883 1.00 84.69 166 ASP A N 1
ATOM 1288 C CA . ASP A 1 166 ? 25.997 7.046 4.485 1.00 84.69 166 ASP A CA 1
ATOM 1289 C C . ASP A 1 166 ? 26.220 6.935 2.970 1.00 84.69 166 ASP A C 1
ATOM 1291 O O . ASP A 1 166 ? 25.602 7.679 2.197 1.00 84.69 166 ASP A O 1
ATOM 1295 N N . PRO A 1 167 ? 27.029 5.967 2.508 1.00 87.50 167 PRO A N 1
ATOM 1296 C CA . PRO A 1 167 ? 27.286 5.789 1.088 1.00 87.50 167 PRO A CA 1
ATOM 1297 C C . PRO A 1 167 ? 25.988 5.491 0.331 1.00 87.50 167 PRO A C 1
ATOM 1299 O O . PRO A 1 167 ? 25.115 4.749 0.790 1.00 87.50 167 PRO A O 1
ATOM 1302 N N . VAL A 1 168 ? 25.837 6.089 -0.848 1.00 86.88 168 VAL A N 1
ATOM 1303 C CA . VAL A 1 168 ? 24.705 5.800 -1.734 1.00 86.88 168 VAL A CA 1
ATOM 1304 C C . VAL A 1 168 ? 24.882 4.379 -2.286 1.00 86.88 168 VAL A C 1
ATOM 1306 O O . VAL A 1 168 ? 25.934 4.104 -2.863 1.00 86.88 168 VAL A O 1
ATOM 1309 N N . PRO A 1 169 ? 23.902 3.473 -2.103 1.00 90.88 169 PRO A N 1
ATOM 1310 C CA . PRO A 1 169 ? 24.006 2.116 -2.626 1.00 90.88 169 PRO A CA 1
ATOM 1311 C C . PRO A 1 169 ? 23.973 2.124 -4.155 1.00 90.88 169 PRO A C 1
ATOM 1313 O O . PRO A 1 169 ? 23.333 2.973 -4.773 1.00 90.88 169 PRO A O 1
ATOM 1316 N N . SER A 1 170 ? 24.622 1.152 -4.782 1.00 93.69 170 SER A N 1
ATOM 1317 C CA . SER A 1 170 ? 24.458 0.897 -6.210 1.00 93.69 170 SER A CA 1
ATOM 1318 C C . SER A 1 170 ? 23.112 0.222 -6.497 1.00 93.69 170 SER A C 1
ATOM 1320 O O . SER A 1 170 ? 22.445 -0.314 -5.609 1.00 93.69 170 SER A O 1
ATOM 1322 N N . ALA A 1 171 ? 22.703 0.193 -7.768 1.00 92.69 171 ALA A N 1
ATOM 1323 C CA . ALA A 1 171 ? 21.495 -0.537 -8.154 1.00 92.69 171 ALA A CA 1
ATOM 1324 C C . ALA A 1 171 ? 21.626 -2.053 -7.916 1.00 92.69 171 ALA A C 1
ATOM 1326 O O . ALA A 1 171 ? 20.617 -2.738 -7.760 1.00 92.69 171 ALA A O 1
ATOM 1327 N N . GLU A 1 172 ? 22.858 -2.570 -7.893 1.00 92.00 172 GLU A N 1
ATOM 1328 C CA . GLU A 1 172 ? 23.142 -3.965 -7.553 1.00 92.00 172 GLU A CA 1
ATOM 1329 C C . GLU A 1 172 ? 22.931 -4.217 -6.062 1.00 92.00 172 GLU A C 1
ATOM 1331 O O . GLU A 1 172 ? 22.270 -5.192 -5.722 1.00 92.00 172 GLU A O 1
ATOM 1336 N N . ASP A 1 173 ? 23.367 -3.294 -5.201 1.00 92.88 173 ASP A N 1
ATOM 1337 C CA . ASP A 1 173 ? 23.141 -3.388 -3.754 1.00 92.88 173 ASP A CA 1
ATOM 1338 C C . ASP A 1 173 ? 21.639 -3.364 -3.426 1.00 92.88 173 ASP A C 1
ATOM 1340 O O . ASP A 1 173 ? 21.170 -4.148 -2.605 1.00 92.88 173 ASP A O 1
ATOM 1344 N N . LEU A 1 174 ? 20.853 -2.520 -4.112 1.00 91.81 174 LEU A N 1
ATOM 1345 C CA . LEU A 1 174 ? 19.389 -2.525 -3.970 1.00 91.81 174 LEU A CA 1
ATOM 1346 C C . LEU A 1 174 ? 18.760 -3.844 -4.436 1.00 91.81 174 LEU A C 1
ATOM 1348 O O . LEU A 1 174 ? 17.779 -4.300 -3.854 1.00 91.81 174 LEU A O 1
ATOM 1352 N N . ALA A 1 175 ? 19.298 -4.462 -5.490 1.00 92.31 175 ALA A N 1
ATOM 1353 C CA . ALA A 1 175 ? 18.829 -5.770 -5.933 1.00 92.31 175 ALA A CA 1
ATOM 1354 C C . ALA A 1 175 ? 19.214 -6.873 -4.932 1.00 92.31 175 ALA A C 1
ATOM 1356 O O . ALA A 1 175 ? 18.425 -7.786 -4.707 1.00 92.31 175 ALA A O 1
ATOM 1357 N N . ASP A 1 176 ? 20.395 -6.793 -4.317 1.00 91.81 176 ASP A N 1
ATOM 1358 C CA . ASP A 1 176 ? 20.828 -7.723 -3.276 1.00 91.81 176 ASP A CA 1
ATOM 1359 C C . ASP A 1 176 ? 19.956 -7.614 -2.012 1.00 91.81 176 ASP A C 1
ATOM 1361 O O . ASP A 1 176 ? 19.606 -8.647 -1.452 1.00 91.81 176 ASP A O 1
ATOM 1365 N N . GLN A 1 177 ? 19.491 -6.422 -1.622 1.00 89.94 177 GLN A N 1
ATOM 1366 C CA . GLN A 1 177 ? 18.579 -6.257 -0.471 1.00 89.94 177 GLN A CA 1
ATOM 1367 C C . GLN A 1 177 ? 17.287 -7.081 -0.596 1.00 89.94 177 GLN A C 1
ATOM 1369 O O . GLN A 1 177 ? 16.800 -7.624 0.393 1.00 89.94 177 GLN A O 1
ATOM 1374 N N . ILE A 1 178 ? 16.784 -7.294 -1.817 1.00 90.62 178 ILE A N 1
ATOM 1375 C CA . ILE A 1 178 ? 15.588 -8.121 -2.049 1.00 90.62 178 ILE A CA 1
ATOM 1376 C C . ILE A 1 178 ? 15.788 -9.542 -1.505 1.00 90.62 178 ILE A C 1
ATOM 1378 O O . ILE A 1 178 ? 14.845 -10.150 -1.001 1.00 90.62 178 ILE A O 1
ATOM 1382 N N . ILE A 1 179 ? 17.001 -10.106 -1.584 1.00 90.06 179 ILE A N 1
ATOM 1383 C CA . ILE A 1 179 ? 17.232 -11.459 -1.067 1.00 90.06 179 ILE A CA 1
ATOM 1384 C C . ILE A 1 179 ? 17.154 -11.510 0.460 1.00 90.06 179 ILE A C 1
ATOM 1386 O O . ILE A 1 179 ? 16.724 -12.526 1.009 1.00 90.06 179 ILE A O 1
ATOM 1390 N N . GLU A 1 180 ? 17.552 -10.434 1.134 1.00 86.44 180 GLU A N 1
ATOM 1391 C CA . GLU A 1 180 ? 17.500 -10.314 2.587 1.00 86.44 180 GLU A CA 1
ATOM 1392 C C . GLU A 1 180 ? 16.045 -10.293 3.041 1.00 86.44 180 GLU A C 1
ATOM 1394 O O . GLU A 1 180 ? 15.674 -11.108 3.885 1.00 86.44 180 GLU A O 1
ATOM 1399 N N . ASP A 1 181 ? 15.205 -9.500 2.371 1.00 82.75 181 ASP A N 1
ATOM 1400 C CA . ASP A 1 181 ? 13.762 -9.449 2.613 1.00 82.75 181 ASP A CA 1
ATOM 1401 C C . ASP A 1 181 ? 13.105 -10.815 2.388 1.00 82.75 181 ASP A C 1
ATOM 1403 O O . ASP A 1 181 ? 12.400 -11.338 3.253 1.00 82.75 181 ASP A O 1
ATOM 1407 N N . LEU A 1 182 ? 13.374 -11.461 1.246 1.00 84.31 182 LEU A N 1
ATOM 1408 C CA . LEU A 1 182 ? 12.802 -12.779 0.960 1.00 84.31 182 LEU A CA 1
ATOM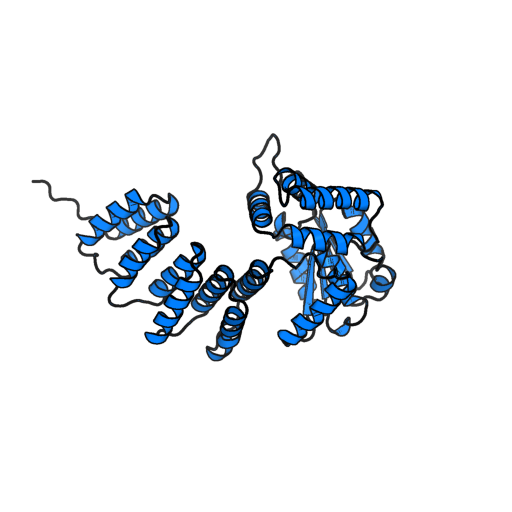 1409 C C . LEU A 1 182 ? 13.214 -13.822 2.004 1.00 84.31 182 LEU A C 1
ATOM 1411 O O . LEU A 1 182 ? 12.412 -14.680 2.369 1.00 84.31 182 LEU A O 1
ATOM 1415 N N . ASN A 1 183 ? 14.457 -13.774 2.481 1.00 85.25 183 ASN A N 1
ATOM 1416 C CA . ASN A 1 183 ? 14.936 -14.694 3.507 1.00 85.25 183 ASN A CA 1
ATOM 1417 C C . ASN A 1 183 ? 14.340 -14.374 4.883 1.00 85.25 183 ASN A C 1
ATOM 1419 O O . ASN A 1 183 ? 13.982 -15.309 5.602 1.00 85.25 183 ASN A O 1
ATOM 1423 N N . TYR A 1 184 ? 14.192 -13.091 5.223 1.00 78.31 184 TYR A N 1
ATOM 1424 C CA . TYR A 1 184 ? 13.539 -12.630 6.447 1.00 78.31 184 TYR A CA 1
ATOM 1425 C C . TYR A 1 184 ? 12.109 -13.175 6.532 1.00 78.31 184 TYR A C 1
ATOM 1427 O O . TYR A 1 184 ? 11.760 -13.857 7.495 1.00 78.31 184 TYR A O 1
ATOM 1435 N N . PHE A 1 185 ? 11.335 -13.032 5.453 1.00 74.31 185 PHE A N 1
ATOM 1436 C CA . PHE A 1 185 ? 9.974 -13.569 5.351 1.00 74.31 185 PHE A CA 1
ATOM 1437 C C . PHE A 1 185 ? 9.902 -15.076 5.059 1.00 74.31 185 PHE A C 1
ATOM 1439 O O . PHE A 1 185 ? 8.809 -15.626 4.911 1.00 74.31 185 PHE A O 1
ATOM 1446 N N . ARG A 1 186 ? 11.047 -15.769 4.962 1.00 79.31 186 ARG A N 1
ATOM 1447 C CA . ARG A 1 186 ? 11.147 -17.202 4.619 1.00 79.31 186 ARG A CA 1
ATOM 1448 C C . ARG A 1 186 ? 10.410 -17.568 3.323 1.00 79.31 186 ARG A C 1
ATOM 1450 O O . ARG A 1 186 ? 9.886 -18.674 3.182 1.00 79.31 186 ARG A O 1
ATOM 1457 N N . LEU A 1 187 ? 10.380 -16.646 2.366 1.00 82.06 187 LEU A N 1
ATOM 1458 C CA . LEU A 1 187 ? 9.767 -16.834 1.057 1.00 82.06 187 LEU A CA 1
ATOM 1459 C C . LEU A 1 187 ? 10.723 -17.602 0.144 1.00 82.06 187 LEU A C 1
ATOM 1461 O O . LEU A 1 187 ? 11.904 -17.277 0.048 1.00 82.06 187 LEU A O 1
ATOM 1465 N N . GLY A 1 188 ? 10.213 -18.624 -0.544 1.00 88.75 188 GLY A N 1
ATOM 1466 C CA . GLY A 1 188 ? 10.975 -19.407 -1.519 1.00 88.75 188 GLY A CA 1
ATOM 1467 C C . GLY A 1 188 ? 11.217 -18.632 -2.817 1.00 88.75 188 GLY A C 1
ATOM 1468 O O . GLY A 1 188 ? 11.924 -17.624 -2.838 1.00 88.75 188 GLY A O 1
ATOM 1469 N N . ALA A 1 189 ? 10.648 -19.121 -3.917 1.00 91.00 189 ALA A N 1
ATOM 1470 C CA . ALA A 1 189 ? 10.597 -18.379 -5.171 1.00 91.00 189 ALA A CA 1
ATOM 1471 C C . ALA A 1 189 ? 9.307 -17.548 -5.237 1.00 91.00 189 ALA A C 1
ATOM 1473 O O . ALA A 1 189 ? 8.252 -18.019 -4.813 1.00 91.00 189 ALA A O 1
ATOM 1474 N N . VAL A 1 190 ? 9.394 -16.325 -5.761 1.00 92.31 190 VAL A N 1
ATOM 1475 C CA . VAL A 1 190 ? 8.287 -15.358 -5.771 1.00 92.31 190 VAL A CA 1
ATOM 1476 C C . VAL A 1 190 ? 7.973 -14.855 -7.176 1.00 92.31 190 VAL A C 1
ATOM 1478 O O . VAL A 1 190 ? 8.824 -14.857 -8.069 1.00 92.31 190 VAL A O 1
ATOM 1481 N N . MET A 1 191 ? 6.733 -14.414 -7.367 1.00 93.44 191 MET A N 1
ATOM 1482 C CA . MET A 1 191 ? 6.361 -13.548 -8.482 1.00 93.44 191 MET A CA 1
ATOM 1483 C C . MET A 1 191 ? 6.748 -12.119 -8.118 1.00 93.44 191 MET A C 1
ATOM 1485 O O . MET A 1 191 ? 6.400 -11.652 -7.035 1.00 93.44 191 MET A O 1
ATOM 1489 N N . CYS A 1 192 ? 7.444 -11.419 -9.004 1.00 94.19 192 CYS A N 1
ATOM 1490 C CA . CYS A 1 192 ? 7.834 -10.039 -8.753 1.00 94.19 192 CYS A CA 1
ATOM 1491 C C . CYS A 1 192 ? 7.047 -9.092 -9.650 1.00 94.19 192 CYS A C 1
ATOM 1493 O O . CYS A 1 192 ? 6.964 -9.311 -10.857 1.00 94.19 192 CYS A O 1
ATOM 1495 N N . MET A 1 193 ? 6.544 -8.005 -9.073 1.00 94.75 193 MET A N 1
ATOM 1496 C CA . MET A 1 193 ? 5.933 -6.914 -9.819 1.00 94.75 193 MET A CA 1
ATOM 1497 C C . MET A 1 193 ? 6.715 -5.628 -9.578 1.00 94.75 193 MET A C 1
ATOM 1499 O O . MET A 1 193 ? 6.970 -5.258 -8.436 1.00 94.75 193 MET A O 1
ATOM 1503 N N . GLY A 1 194 ? 7.118 -4.961 -10.656 1.00 94.31 194 GLY A N 1
ATOM 1504 C CA . GLY A 1 194 ? 7.915 -3.743 -10.598 1.00 94.31 194 GLY A CA 1
ATOM 1505 C C . GLY A 1 194 ? 7.402 -2.679 -11.545 1.00 94.31 194 GLY A C 1
ATOM 1506 O O . GLY A 1 194 ? 7.009 -2.982 -12.669 1.00 94.31 194 GLY A O 1
ATOM 1507 N N . ILE A 1 195 ? 7.477 -1.425 -11.109 1.00 93.44 195 ILE A N 1
ATOM 1508 C CA . ILE A 1 195 ? 7.101 -0.255 -11.905 1.00 93.44 195 ILE A CA 1
ATOM 1509 C C . ILE A 1 195 ? 8.361 0.574 -12.164 1.00 93.44 195 ILE A C 1
ATOM 1511 O O . ILE A 1 195 ? 9.090 0.900 -11.225 1.00 93.44 195 ILE A O 1
ATOM 1515 N N . SER A 1 196 ? 8.645 0.885 -13.429 1.00 93.25 196 SER A N 1
ATOM 1516 C CA . SER A 1 196 ? 9.772 1.715 -13.878 1.00 93.25 196 SER A CA 1
ATOM 1517 C C . SER A 1 196 ? 11.109 1.337 -13.220 1.00 93.25 196 SER A C 1
ATOM 1519 O O . SER A 1 196 ? 11.653 0.271 -13.503 1.00 93.25 196 SER A O 1
ATOM 1521 N N . SER A 1 197 ? 11.639 2.157 -12.307 1.00 93.19 197 SER A N 1
ATOM 1522 C CA . SER A 1 197 ? 12.881 1.860 -11.581 1.00 93.19 197 SER A CA 1
ATOM 1523 C C . SER A 1 197 ? 12.811 0.555 -10.779 1.00 93.19 197 SER A C 1
ATOM 1525 O O . SER A 1 197 ? 13.782 -0.195 -10.754 1.00 93.19 197 SER A O 1
ATOM 1527 N N . GLY A 1 198 ? 11.661 0.237 -10.177 1.00 94.12 198 GLY A N 1
ATOM 1528 C CA . GLY A 1 198 ? 11.447 -1.050 -9.510 1.00 94.12 198 GLY A CA 1
ATOM 1529 C C . GLY A 1 198 ? 11.459 -2.217 -10.499 1.00 94.12 198 GLY A C 1
ATOM 1530 O O . GLY A 1 198 ? 12.028 -3.267 -10.214 1.00 94.12 198 GLY A O 1
ATOM 1531 N N . ALA A 1 199 ? 10.920 -2.016 -11.707 1.00 95.75 199 ALA A N 1
ATOM 1532 C CA . ALA A 1 199 ? 10.988 -3.003 -12.784 1.00 95.75 199 ALA A CA 1
ATOM 1533 C C . ALA A 1 199 ? 12.439 -3.271 -13.217 1.00 95.75 199 ALA A C 1
ATOM 1535 O O . ALA A 1 199 ? 12.816 -4.423 -13.441 1.00 95.75 199 ALA A O 1
ATOM 1536 N N . TYR A 1 200 ? 13.265 -2.222 -13.283 1.00 95.75 200 TYR A N 1
ATOM 1537 C CA . TYR A 1 200 ? 14.697 -2.334 -13.556 1.00 95.75 200 TYR A CA 1
ATOM 1538 C C . TYR A 1 200 ? 15.425 -3.128 -12.457 1.00 95.75 200 TYR A C 1
ATOM 1540 O O . TYR A 1 200 ? 16.124 -4.091 -12.774 1.00 95.75 200 TYR A O 1
ATOM 1548 N N . ILE A 1 201 ? 15.226 -2.782 -11.178 1.00 95.56 201 ILE A N 1
ATOM 1549 C CA . ILE A 1 201 ? 15.877 -3.465 -10.042 1.00 95.56 201 ILE A CA 1
ATOM 1550 C C . ILE A 1 201 ? 15.472 -4.946 -9.996 1.00 95.56 201 ILE A C 1
ATOM 1552 O O . ILE A 1 201 ? 16.331 -5.817 -9.876 1.00 95.56 201 ILE A O 1
ATOM 1556 N N . LEU A 1 202 ? 14.186 -5.260 -10.178 1.00 95.62 202 LEU A N 1
ATOM 1557 C CA . LEU A 1 202 ? 13.705 -6.647 -10.195 1.00 95.62 202 LEU A CA 1
ATOM 1558 C C . LEU A 1 202 ? 14.212 -7.431 -11.409 1.00 95.62 202 LEU A C 1
ATOM 1560 O O . LEU A 1 202 ? 14.529 -8.615 -11.305 1.00 95.62 202 LEU A O 1
ATOM 1564 N N . SER A 1 203 ? 14.360 -6.771 -12.557 1.00 95.19 203 SER A N 1
ATOM 1565 C CA . SER A 1 203 ? 14.991 -7.378 -13.731 1.00 95.19 203 SER A CA 1
ATOM 1566 C C . SER A 1 203 ? 16.475 -7.661 -13.489 1.00 95.19 203 SER A C 1
ATOM 1568 O O . SER A 1 203 ? 16.981 -8.721 -13.861 1.00 95.19 203 SER A O 1
ATOM 1570 N N . LEU A 1 204 ? 17.189 -6.752 -12.826 1.00 94.38 204 LEU A N 1
ATOM 1571 C CA . LEU A 1 204 ? 18.580 -6.951 -12.425 1.00 94.38 204 LEU A CA 1
ATOM 1572 C C . LEU A 1 204 ? 18.712 -8.128 -11.440 1.00 94.38 204 LEU A C 1
ATOM 1574 O O . LEU A 1 204 ? 19.533 -9.022 -11.659 1.00 94.38 204 LEU A O 1
ATOM 1578 N N . PHE A 1 205 ? 17.835 -8.193 -10.434 1.00 94.06 205 PHE A N 1
ATOM 1579 C CA . PHE A 1 205 ? 17.727 -9.305 -9.483 1.00 94.06 205 PHE A CA 1
ATOM 1580 C C . PHE A 1 205 ? 17.515 -10.657 -10.190 1.00 94.06 205 PHE A C 1
ATOM 1582 O O . PHE A 1 205 ? 18.227 -11.632 -9.925 1.00 94.06 205 PHE A O 1
ATOM 1589 N N . ALA A 1 206 ? 16.601 -10.699 -11.165 1.00 93.81 206 ALA A N 1
ATOM 1590 C CA . ALA A 1 206 ? 16.238 -11.911 -11.898 1.00 93.81 206 ALA A CA 1
ATOM 1591 C C . ALA A 1 206 ? 17.282 -12.371 -12.938 1.00 93.81 206 ALA A C 1
ATOM 1593 O O . ALA A 1 206 ? 17.292 -13.539 -13.340 1.00 93.81 206 ALA A O 1
ATOM 1594 N N . THR A 1 207 ? 18.160 -11.475 -13.404 1.00 89.12 207 THR A N 1
ATOM 1595 C CA . THR A 1 207 ? 19.120 -11.761 -14.491 1.00 89.12 207 THR A CA 1
ATOM 1596 C C . THR A 1 207 ? 20.518 -12.169 -14.021 1.00 89.12 207 THR A C 1
ATOM 1598 O O . THR A 1 207 ? 21.290 -12.697 -14.832 1.00 89.12 207 THR A O 1
ATOM 1601 N N . LYS A 1 208 ? 20.849 -11.957 -12.740 1.00 77.25 208 LYS A N 1
ATOM 1602 C CA . LYS A 1 208 ? 22.144 -12.321 -12.140 1.00 77.25 208 LYS A CA 1
ATOM 1603 C C . LYS A 1 208 ? 22.041 -13.543 -11.214 1.00 77.25 208 LYS A C 1
ATOM 1605 O O . LYS A 1 208 ? 21.926 -14.672 -11.686 1.00 77.25 208 LYS A O 1
ATOM 1610 N N . LYS A 1 209 ? 22.159 -13.315 -9.902 1.00 82.19 209 LYS A N 1
ATOM 1611 C CA . LYS A 1 209 ? 22.500 -14.313 -8.879 1.00 82.19 209 LYS A CA 1
ATOM 1612 C C . LYS A 1 209 ? 21.283 -15.073 -8.352 1.00 82.19 209 LYS A C 1
ATOM 1614 O O . LYS A 1 209 ? 21.421 -16.222 -7.951 1.00 82.19 209 LYS A O 1
ATOM 1619 N N . TYR A 1 210 ? 20.097 -14.469 -8.405 1.00 88.25 210 TYR A N 1
ATOM 1620 C CA . TYR A 1 210 ? 18.899 -14.979 -7.725 1.00 88.25 210 TYR A CA 1
ATOM 1621 C C . TYR A 1 210 ? 17.797 -15.415 -8.681 1.00 88.25 210 TYR A C 1
ATOM 1623 O O . TYR A 1 210 ? 16.625 -15.458 -8.328 1.00 88.25 210 TYR A O 1
ATOM 1631 N N . ARG A 1 211 ? 18.176 -15.789 -9.900 1.00 88.69 211 ARG A N 1
ATOM 1632 C CA . ARG A 1 211 ? 17.258 -16.261 -10.936 1.00 88.69 211 ARG A CA 1
ATOM 1633 C C . ARG A 1 211 ? 16.295 -17.353 -10.445 1.00 88.69 211 ARG A C 1
ATOM 1635 O O . ARG A 1 211 ? 15.132 -17.350 -10.821 1.00 88.69 211 ARG A O 1
ATOM 1642 N N . GLU A 1 212 ? 16.772 -18.286 -9.624 1.00 90.06 212 GLU A N 1
ATOM 1643 C CA . GLU A 1 212 ? 15.960 -19.394 -9.091 1.00 90.06 212 GLU A CA 1
ATOM 1644 C C . GLU A 1 212 ? 14.920 -18.941 -8.056 1.00 90.06 212 GLU A C 1
ATOM 1646 O O . GLU A 1 212 ? 13.979 -19.671 -7.762 1.00 90.06 212 GLU A O 1
ATOM 1651 N N . ARG A 1 213 ? 15.062 -17.722 -7.525 1.00 93.56 213 ARG A N 1
ATOM 1652 C CA . ARG A 1 213 ? 14.116 -17.102 -6.591 1.00 93.56 213 ARG A CA 1
ATOM 1653 C C . ARG A 1 213 ? 12.997 -16.341 -7.305 1.00 93.56 213 ARG A C 1
ATOM 1655 O O . ARG A 1 213 ? 12.108 -15.830 -6.634 1.00 93.56 213 ARG A O 1
ATOM 1662 N N . VAL A 1 214 ? 13.011 -16.278 -8.639 1.00 94.94 214 VAL A N 1
ATOM 1663 C CA . VAL A 1 214 ? 12.029 -15.533 -9.439 1.00 94.94 214 VAL A CA 1
ATOM 1664 C C . VAL A 1 214 ? 11.224 -16.493 -10.312 1.00 94.94 214 VAL A C 1
ATOM 1666 O O . VAL A 1 214 ? 11.738 -17.048 -11.285 1.00 94.94 214 VAL A O 1
ATOM 1669 N N . LEU A 1 215 ? 9.942 -16.661 -9.980 1.00 94.44 215 LEU A N 1
ATOM 1670 C CA . LEU A 1 215 ? 8.993 -17.473 -10.752 1.00 94.44 215 LEU A CA 1
ATOM 1671 C C . LEU A 1 215 ? 8.562 -16.762 -12.039 1.00 94.44 215 LEU A C 1
ATOM 1673 O O . LEU A 1 215 ? 8.512 -17.366 -13.111 1.00 94.44 215 LEU A O 1
ATOM 1677 N N . GLY A 1 216 ? 8.302 -15.461 -11.934 1.00 95.88 216 GLY A N 1
ATOM 1678 C CA . GLY A 1 216 ? 7.833 -14.621 -13.026 1.00 95.88 216 GLY A CA 1
ATOM 1679 C C . GLY A 1 216 ? 7.996 -13.141 -12.700 1.00 95.88 216 GLY A C 1
ATOM 1680 O O . GLY A 1 216 ? 8.130 -12.763 -11.534 1.00 95.88 216 GLY A O 1
ATOM 1681 N N . LEU A 1 217 ? 8.014 -12.317 -13.743 1.00 97.31 217 LEU A N 1
ATOM 1682 C CA . LEU A 1 217 ? 8.121 -10.866 -13.664 1.00 97.31 217 LEU A CA 1
ATOM 1683 C C . LEU A 1 217 ? 6.884 -10.207 -14.278 1.00 97.31 217 LEU A C 1
ATOM 1685 O O . LEU A 1 217 ? 6.506 -10.530 -15.400 1.00 97.31 217 LEU A O 1
ATOM 1689 N N . ILE A 1 218 ? 6.311 -9.237 -13.578 1.00 97.94 218 ILE A N 1
ATOM 1690 C CA . ILE A 1 218 ? 5.303 -8.313 -14.097 1.00 97.94 218 ILE A CA 1
ATOM 1691 C C . ILE A 1 218 ? 5.930 -6.920 -14.081 1.00 97.94 218 ILE A C 1
ATOM 1693 O O . ILE A 1 218 ? 6.218 -6.367 -13.022 1.00 97.94 218 ILE A O 1
ATOM 1697 N N . LEU A 1 219 ? 6.213 -6.370 -15.255 1.00 97.75 219 LEU A N 1
ATOM 1698 C CA . LEU A 1 219 ? 7.003 -5.153 -15.411 1.00 97.75 219 LEU A CA 1
ATOM 1699 C C . LEU A 1 219 ? 6.151 -4.049 -16.034 1.00 97.75 219 LEU A C 1
ATOM 1701 O O . LEU A 1 219 ? 5.674 -4.192 -17.155 1.00 97.75 219 LEU A O 1
ATOM 1705 N N . VAL A 1 220 ? 5.991 -2.932 -15.333 1.00 96.88 220 VAL A N 1
ATOM 1706 C CA . VAL A 1 220 ? 5.213 -1.781 -15.806 1.00 96.88 220 VAL A CA 1
ATOM 1707 C C . VAL A 1 220 ? 6.163 -0.665 -16.220 1.00 96.88 220 VAL A C 1
ATOM 1709 O O . VAL A 1 220 ? 6.987 -0.223 -15.420 1.00 96.88 220 VAL A O 1
ATOM 1712 N N . SER A 1 221 ? 6.065 -0.220 -17.473 1.00 95.75 221 SER A N 1
ATOM 1713 C CA . SER A 1 221 ? 6.926 0.807 -18.080 1.00 95.75 221 SER A CA 1
ATOM 1714 C C . SER A 1 221 ? 8.427 0.603 -17.798 1.00 95.75 221 SER A C 1
ATOM 1716 O O . SER A 1 221 ? 9.074 1.506 -17.252 1.00 95.75 221 SER A O 1
ATOM 1718 N N . PRO A 1 222 ? 8.991 -0.589 -18.092 1.00 96.19 222 PRO A N 1
ATOM 1719 C CA . PRO A 1 222 ? 10.362 -0.907 -17.724 1.00 96.19 222 PRO A CA 1
ATOM 1720 C C . PRO A 1 222 ? 11.390 -0.287 -18.676 1.00 96.19 222 PRO A C 1
ATOM 1722 O O . PRO A 1 222 ? 11.119 -0.032 -19.847 1.00 96.19 222 PRO A O 1
ATOM 1725 N N . PHE A 1 223 ? 12.614 -0.133 -18.183 1.00 93.38 223 PHE A N 1
ATOM 1726 C CA . PHE A 1 223 ? 13.787 0.261 -18.961 1.00 93.38 223 PHE A CA 1
ATOM 1727 C C . PHE A 1 223 ? 14.994 -0.591 -18.554 1.00 93.38 223 PHE A C 1
ATOM 1729 O O . PHE A 1 223 ? 15.008 -1.178 -17.474 1.00 93.38 223 PHE A O 1
ATOM 1736 N N . CYS A 1 224 ? 16.010 -0.686 -19.419 1.00 92.69 224 CYS A N 1
ATOM 1737 C CA . CYS A 1 224 ? 17.162 -1.580 -19.207 1.00 92.69 224 CYS A CA 1
ATOM 1738 C C . CYS A 1 224 ? 18.535 -0.984 -19.546 1.00 92.69 224 CYS A C 1
ATOM 1740 O O . CYS A 1 224 ? 19.550 -1.644 -19.327 1.00 92.69 224 CYS A O 1
ATOM 1742 N N . LYS A 1 225 ? 18.571 0.216 -20.130 1.00 92.75 225 LYS A N 1
ATOM 1743 C CA . LYS A 1 225 ? 19.808 0.892 -20.536 1.00 92.75 225 LYS A CA 1
ATOM 1744 C C . LYS A 1 225 ? 20.307 1.811 -19.432 1.00 92.75 225 LYS A C 1
ATOM 1746 O O . LYS A 1 225 ? 19.518 2.263 -18.595 1.00 92.75 225 LYS A O 1
ATOM 1751 N N . SER A 1 226 ? 21.591 2.150 -19.505 1.00 91.38 226 SER A N 1
ATOM 1752 C CA . SER A 1 226 ? 22.099 3.334 -18.817 1.00 91.38 226 SER A CA 1
ATOM 1753 C C . SER A 1 226 ? 21.344 4.589 -19.289 1.00 91.38 226 SER A C 1
ATOM 1755 O O . SER A 1 226 ? 20.855 4.616 -20.427 1.00 91.38 226 SER A O 1
ATOM 1757 N N . PRO A 1 227 ? 21.208 5.622 -18.437 1.00 90.19 227 PRO A N 1
ATOM 1758 C CA . PRO A 1 227 ? 20.423 6.795 -18.792 1.00 90.19 227 PRO A CA 1
ATOM 1759 C C . PRO A 1 227 ? 20.986 7.485 -20.033 1.00 90.19 227 PRO A C 1
ATOM 1761 O O . PRO A 1 227 ? 22.195 7.701 -20.157 1.00 90.19 227 PRO A O 1
ATOM 1764 N N . SER A 1 228 ? 20.096 7.882 -20.941 1.00 90.12 228 SER A N 1
ATOM 1765 C CA . SER A 1 228 ? 20.470 8.769 -22.045 1.00 90.12 228 SER A CA 1
ATOM 1766 C C . SER A 1 228 ? 20.945 10.124 -21.508 1.00 90.12 228 SER A C 1
ATOM 1768 O O . SER A 1 228 ? 20.586 10.521 -20.402 1.00 90.12 228 SER A O 1
ATOM 1770 N N . TRP A 1 229 ? 21.705 10.888 -22.297 1.00 88.56 229 TRP A N 1
ATOM 1771 C CA . TRP A 1 229 ? 22.153 12.223 -21.874 1.00 88.56 229 TRP A CA 1
ATOM 1772 C C . TRP A 1 229 ? 20.982 13.150 -21.502 1.00 88.56 229 TRP A C 1
ATOM 1774 O O . TRP A 1 229 ? 21.056 13.890 -20.523 1.00 88.56 229 TRP A O 1
ATOM 1784 N N . THR A 1 230 ? 19.872 13.070 -22.241 1.00 86.44 230 THR A N 1
ATOM 1785 C CA . THR A 1 230 ? 18.644 13.827 -21.958 1.00 86.44 230 THR A CA 1
ATOM 1786 C C . THR A 1 230 ? 17.985 13.397 -20.654 1.00 86.44 230 THR A C 1
ATOM 1788 O O . THR A 1 230 ? 17.543 14.244 -19.879 1.00 86.44 230 THR A O 1
ATOM 1791 N N . GLU A 1 231 ? 17.934 12.091 -20.387 1.00 87.50 231 GLU A N 1
ATOM 1792 C CA . GLU A 1 231 ? 17.383 11.571 -19.138 1.00 87.50 231 GLU A CA 1
ATOM 1793 C C . GLU A 1 231 ? 18.275 11.936 -17.951 1.00 87.50 231 GLU A C 1
ATOM 1795 O O . GLU A 1 231 ? 17.780 12.433 -16.943 1.00 87.50 231 GLU A O 1
ATOM 1800 N N . TRP A 1 232 ? 19.590 11.765 -18.098 1.00 88.44 232 TRP A N 1
ATOM 1801 C CA . TRP A 1 232 ? 20.583 12.162 -17.108 1.00 88.44 232 TRP A CA 1
ATOM 1802 C C . TRP A 1 232 ? 20.457 13.646 -16.765 1.00 88.44 232 TRP A C 1
ATOM 1804 O O . TRP A 1 232 ? 20.414 14.003 -15.590 1.00 88.44 232 TRP A O 1
ATOM 1814 N N . PHE A 1 233 ? 20.337 14.513 -17.776 1.00 87.19 233 PHE A N 1
ATOM 1815 C CA . PHE A 1 233 ? 20.172 15.949 -17.568 1.00 87.19 233 PHE A CA 1
ATOM 1816 C C . PHE A 1 233 ? 18.884 16.257 -16.802 1.00 87.19 233 PHE A C 1
ATOM 1818 O O . PHE A 1 233 ? 18.924 16.975 -15.802 1.00 87.19 233 PHE A O 1
ATOM 1825 N N . TYR A 1 234 ? 17.757 15.671 -17.219 1.00 85.62 234 TYR A N 1
ATOM 1826 C CA . TYR A 1 234 ? 16.482 15.824 -16.520 1.00 85.62 234 TYR A CA 1
ATOM 1827 C C . TYR A 1 234 ? 16.598 15.394 -15.057 1.00 85.62 234 TYR A C 1
ATOM 1829 O O . TYR A 1 234 ? 16.259 16.150 -14.149 1.00 85.62 234 TYR A O 1
ATOM 1837 N N . ASN A 1 235 ? 17.138 14.202 -14.813 1.00 85.75 235 ASN A N 1
ATOM 1838 C CA . ASN A 1 235 ? 17.272 13.667 -13.468 1.00 85.75 235 ASN A CA 1
ATOM 1839 C C . ASN A 1 235 ? 18.244 14.510 -12.629 1.00 85.75 235 ASN A C 1
ATOM 1841 O O . ASN A 1 235 ? 17.993 14.708 -11.445 1.00 85.75 235 ASN A O 1
ATOM 1845 N N . LYS A 1 236 ? 19.299 15.084 -13.223 1.00 85.75 236 LYS A N 1
ATOM 1846 C CA . LYS A 1 236 ? 20.218 16.000 -12.532 1.00 85.75 236 LYS A CA 1
ATOM 1847 C C . LYS A 1 236 ? 19.527 17.295 -12.105 1.00 85.75 236 LYS A C 1
ATOM 1849 O O . LYS A 1 236 ? 19.742 17.750 -10.982 1.00 85.75 236 LYS A O 1
ATOM 1854 N N . VAL A 1 237 ? 18.681 17.866 -12.963 1.00 86.31 237 VAL A N 1
ATOM 1855 C CA . VAL A 1 237 ? 17.851 19.034 -12.621 1.00 86.31 237 VAL A CA 1
ATOM 1856 C C . VAL A 1 237 ? 16.905 18.691 -11.471 1.00 86.31 237 VAL A C 1
ATOM 1858 O O . VAL A 1 237 ? 16.863 19.424 -10.486 1.00 86.31 237 VAL A O 1
ATOM 1861 N N . MET A 1 238 ? 16.218 17.549 -11.546 1.00 85.56 238 MET A N 1
ATOM 1862 C CA . MET A 1 238 ? 15.313 17.083 -10.490 1.00 85.56 238 MET A CA 1
ATOM 1863 C C . MET A 1 238 ? 16.037 16.857 -9.161 1.00 85.56 238 MET A C 1
ATOM 1865 O O . MET A 1 238 ? 15.569 17.316 -8.122 1.00 85.56 238 MET A O 1
ATOM 1869 N N . SER A 1 239 ? 17.206 16.215 -9.187 1.00 84.50 239 SER A N 1
ATOM 1870 C CA . SER A 1 239 ? 18.050 16.018 -8.008 1.00 84.50 239 SER A CA 1
ATOM 1871 C C . SER A 1 239 ? 18.482 17.348 -7.387 1.00 84.50 239 SER A C 1
ATOM 1873 O O . SER A 1 239 ? 18.426 17.490 -6.170 1.00 84.50 239 SER A O 1
ATOM 1875 N N . ASN A 1 240 ? 18.864 18.343 -8.192 1.00 85.25 240 ASN A N 1
ATOM 1876 C CA . ASN A 1 240 ? 19.230 19.663 -7.675 1.00 85.25 240 ASN A CA 1
ATOM 1877 C C . ASN A 1 240 ? 18.023 20.392 -7.064 1.00 85.25 240 ASN A C 1
ATOM 1879 O O . ASN A 1 240 ? 18.141 20.961 -5.982 1.00 85.25 240 ASN A O 1
ATOM 1883 N N . LEU A 1 241 ? 16.856 20.352 -7.719 1.00 85.50 241 LEU A N 1
ATOM 1884 C CA . LEU A 1 241 ? 15.625 20.934 -7.175 1.00 85.50 241 LEU A CA 1
ATOM 1885 C C . LEU A 1 241 ? 15.264 20.306 -5.828 1.00 85.50 241 LEU A C 1
ATOM 1887 O O . LEU A 1 241 ? 14.973 21.022 -4.875 1.00 85.50 241 LEU A O 1
ATOM 1891 N N . LEU A 1 242 ? 15.347 18.981 -5.739 1.00 84.25 242 LEU A N 1
ATOM 1892 C CA . LEU A 1 242 ? 15.077 18.234 -4.519 1.00 84.25 242 LEU A CA 1
ATOM 1893 C C . LEU A 1 242 ? 16.095 18.533 -3.408 1.00 84.25 242 LEU A C 1
ATOM 1895 O O . LEU A 1 242 ? 15.709 18.643 -2.248 1.00 84.25 242 LEU A O 1
ATOM 1899 N N . TYR A 1 243 ? 17.372 18.714 -3.753 1.00 81.50 243 TYR A N 1
ATOM 1900 C CA . TYR A 1 243 ? 18.423 19.072 -2.798 1.00 81.50 243 TYR A CA 1
ATOM 1901 C C . TYR A 1 243 ? 18.215 20.470 -2.195 1.00 81.50 243 TYR A C 1
ATOM 1903 O O . TYR A 1 243 ? 18.327 20.639 -0.985 1.00 81.50 243 TYR A O 1
ATOM 1911 N N . PHE A 1 244 ? 17.893 21.474 -3.020 1.00 82.75 244 PHE A N 1
ATOM 1912 C CA . PHE A 1 244 ? 17.758 22.861 -2.554 1.00 82.75 244 PHE A CA 1
ATOM 1913 C C . PHE A 1 244 ? 16.384 23.191 -1.966 1.00 82.75 244 PHE A C 1
ATOM 1915 O O . PHE A 1 244 ? 16.298 23.997 -1.042 1.00 82.75 244 PHE A O 1
ATOM 1922 N N . TYR A 1 245 ? 15.315 22.602 -2.504 1.00 82.12 245 TYR A N 1
ATOM 1923 C CA . TYR A 1 245 ? 13.936 22.981 -2.180 1.00 82.12 245 TYR A CA 1
ATOM 1924 C C . TYR A 1 245 ? 13.123 21.857 -1.531 1.00 82.12 245 TYR A C 1
ATOM 1926 O O . TYR A 1 245 ? 11.962 22.077 -1.186 1.00 82.12 245 TYR A O 1
ATOM 1934 N N . GLY A 1 246 ? 13.697 20.662 -1.364 1.00 82.44 246 GLY A N 1
ATOM 1935 C CA . GLY A 1 246 ? 12.950 19.490 -0.918 1.00 82.44 246 GLY A CA 1
ATOM 1936 C C . GLY A 1 246 ? 11.863 19.085 -1.918 1.00 82.44 246 GLY A C 1
ATOM 1937 O O . GLY A 1 246 ? 11.910 19.428 -3.103 1.00 82.44 246 GLY A O 1
ATOM 1938 N N . VAL A 1 247 ? 10.862 18.342 -1.440 1.00 81.44 247 VAL A N 1
ATOM 1939 C CA . VAL A 1 247 ? 9.682 18.001 -2.245 1.00 81.44 247 VAL A CA 1
ATOM 1940 C C . VAL A 1 247 ? 8.779 19.234 -2.349 1.00 81.44 247 VAL A C 1
ATOM 1942 O O . VAL A 1 247 ? 7.845 19.425 -1.578 1.00 81.44 247 VAL A O 1
ATOM 1945 N N . CYS A 1 248 ? 9.102 20.125 -3.284 1.00 83.06 248 CYS A N 1
ATOM 1946 C CA . CYS A 1 248 ? 8.359 21.359 -3.522 1.00 83.06 248 CYS A CA 1
ATOM 1947 C C . CYS A 1 248 ? 7.295 21.186 -4.620 1.00 83.06 248 CYS A C 1
ATOM 1949 O O . CYS A 1 248 ? 7.305 20.215 -5.378 1.00 83.06 248 CYS A O 1
ATOM 1951 N N . GLY A 1 249 ? 6.379 22.155 -4.743 1.00 84.69 249 GLY A N 1
ATOM 1952 C CA . GLY A 1 249 ? 5.301 22.118 -5.741 1.00 84.69 249 GLY A CA 1
ATOM 1953 C C . GLY A 1 249 ? 5.798 21.900 -7.174 1.00 84.69 249 GLY A C 1
ATOM 1954 O O . GLY A 1 249 ? 5.271 21.041 -7.871 1.00 84.69 249 GLY A O 1
ATOM 1955 N N . LEU A 1 250 ? 6.868 22.595 -7.579 1.00 85.06 250 LEU A N 1
ATOM 1956 C CA . LEU A 1 250 ? 7.460 22.446 -8.912 1.00 85.06 250 LEU A CA 1
ATOM 1957 C C . LEU A 1 250 ? 7.983 21.024 -9.161 1.00 85.06 250 LEU A C 1
ATOM 1959 O O . LEU A 1 250 ? 7.755 20.462 -10.227 1.00 85.06 250 LEU A O 1
ATOM 1963 N N . LEU A 1 251 ? 8.661 20.429 -8.176 1.00 85.44 251 LEU A N 1
ATOM 1964 C CA . LEU A 1 251 ? 9.172 19.065 -8.289 1.00 85.44 251 LEU A CA 1
ATOM 1965 C C . LEU A 1 251 ? 8.024 18.060 -8.431 1.00 85.44 251 LEU A C 1
ATOM 1967 O O . LEU A 1 251 ? 8.099 17.164 -9.272 1.00 85.44 251 LEU A O 1
ATOM 1971 N N . LYS A 1 252 ? 6.960 18.227 -7.633 1.00 88.06 252 LYS A N 1
ATOM 1972 C CA . LYS A 1 252 ? 5.757 17.391 -7.717 1.00 88.06 252 LYS A CA 1
ATOM 1973 C C . LYS A 1 252 ? 5.148 17.466 -9.112 1.00 88.06 252 LYS A C 1
ATOM 1975 O O . LYS A 1 252 ? 4.927 16.419 -9.709 1.00 88.06 252 LYS A O 1
ATOM 1980 N N . GLU A 1 253 ? 4.989 18.666 -9.671 1.00 87.81 253 GLU A N 1
ATOM 1981 C CA . GLU A 1 253 ? 4.536 18.828 -11.057 1.00 87.81 253 GLU A CA 1
ATOM 1982 C C . GLU A 1 253 ? 5.438 18.082 -12.036 1.00 87.81 253 GLU A C 1
ATOM 1984 O O . GLU A 1 253 ? 4.961 17.249 -12.795 1.00 87.81 253 GLU A O 1
ATOM 1989 N N . CYS A 1 254 ? 6.753 18.296 -11.995 1.00 87.44 254 CYS A N 1
ATOM 1990 C CA . CYS A 1 254 ? 7.671 17.621 -12.911 1.00 87.44 254 CYS A CA 1
ATOM 1991 C C . CYS A 1 254 ? 7.609 16.083 -12.803 1.00 87.44 254 CYS A C 1
ATOM 1993 O O . CYS A 1 254 ? 7.713 15.389 -13.815 1.00 87.44 254 CYS A O 1
ATOM 1995 N N . LEU A 1 255 ? 7.434 15.522 -11.602 1.00 87.31 255 LEU A N 1
ATOM 1996 C CA . LEU A 1 255 ? 7.265 14.076 -11.417 1.00 87.31 255 LEU A CA 1
ATOM 1997 C C . LEU A 1 255 ? 5.924 13.591 -11.977 1.00 87.31 255 LEU A C 1
ATOM 1999 O O . LEU A 1 255 ? 5.900 12.631 -12.747 1.00 87.31 255 LEU A O 1
ATOM 2003 N N . LEU A 1 256 ? 4.827 14.275 -11.653 1.00 89.38 256 LEU A N 1
ATOM 2004 C CA . LEU A 1 256 ? 3.498 13.923 -12.151 1.00 89.38 256 LEU A CA 1
ATOM 2005 C C . LEU A 1 256 ? 3.440 14.027 -13.677 1.00 89.38 256 LEU A C 1
ATOM 2007 O O . LEU A 1 256 ? 2.931 13.128 -14.338 1.00 89.38 256 LEU A O 1
ATOM 2011 N N . GLN A 1 257 ? 4.050 15.061 -14.259 1.00 87.75 257 GLN A N 1
ATOM 2012 C CA . GLN A 1 257 ? 4.123 15.235 -15.706 1.00 87.75 257 GLN A CA 1
ATOM 2013 C C . GLN A 1 257 ? 4.945 14.155 -16.415 1.00 87.75 257 GLN A C 1
ATOM 2015 O O . GLN A 1 257 ? 4.661 13.842 -17.573 1.00 87.75 257 GLN A O 1
ATOM 2020 N N . ARG A 1 258 ? 5.964 13.610 -15.740 1.00 88.88 258 ARG A N 1
ATOM 2021 C CA . ARG A 1 258 ? 6.815 12.536 -16.264 1.00 88.88 258 ARG A CA 1
ATOM 2022 C C . ARG A 1 258 ? 6.106 11.186 -16.239 1.00 88.88 258 ARG A C 1
ATOM 2024 O O . ARG A 1 258 ? 6.268 10.407 -17.173 1.00 88.88 258 ARG A O 1
ATOM 2031 N N . TYR A 1 259 ? 5.374 10.884 -15.171 1.00 91.31 259 TYR A N 1
ATOM 2032 C CA . TYR A 1 259 ? 4.829 9.544 -14.967 1.00 91.31 259 TYR A CA 1
ATOM 2033 C C . TYR A 1 259 ? 3.380 9.389 -15.421 1.00 91.31 259 TYR A C 1
ATOM 2035 O O . TYR A 1 259 ? 3.051 8.311 -15.905 1.00 91.31 259 TYR A O 1
ATOM 2043 N N . PHE A 1 260 ? 2.554 10.434 -15.344 1.00 91.81 260 PHE A N 1
ATOM 2044 C CA . PHE A 1 260 ? 1.139 10.356 -15.701 1.00 91.81 260 PHE A CA 1
ATOM 2045 C C . PHE A 1 260 ? 0.840 10.877 -17.113 1.00 91.81 260 PHE A C 1
ATOM 2047 O O . PHE A 1 260 ? 1.462 11.839 -17.591 1.00 91.81 260 PHE A O 1
ATOM 2054 N N . SER A 1 261 ? -0.148 10.276 -17.784 1.00 90.94 261 SER A N 1
ATOM 2055 C CA . SER A 1 261 ? -0.666 10.787 -19.061 1.00 90.94 261 SER A CA 1
ATOM 2056 C C . SER A 1 261 ? -1.219 12.207 -18.920 1.00 90.94 261 SER A C 1
ATOM 2058 O O . SER A 1 261 ? -1.414 12.733 -17.822 1.00 90.94 261 SER A O 1
ATOM 2060 N N . LYS A 1 262 ? -1.453 12.875 -20.052 1.00 86.44 262 LYS A N 1
ATOM 2061 C CA . LYS A 1 262 ? -2.164 14.159 -20.037 1.00 86.44 262 LYS A CA 1
ATOM 2062 C C . LYS A 1 262 ? -3.630 13.985 -19.648 1.00 86.44 262 LYS A C 1
ATOM 2064 O O . LYS A 1 262 ? -4.188 14.925 -19.113 1.00 86.44 262 LYS A O 1
ATOM 2069 N N . GLU A 1 263 ? -4.238 12.829 -19.902 1.00 83.25 263 GLU A N 1
ATOM 2070 C CA . GLU A 1 263 ? -5.678 12.599 -19.710 1.00 83.25 263 GLU A CA 1
ATOM 2071 C C . GLU A 1 263 ? -6.096 12.669 -18.238 1.00 83.25 263 GLU A C 1
ATOM 2073 O O . GLU A 1 263 ? -7.161 13.189 -17.924 1.00 83.25 263 GLU A O 1
ATOM 2078 N N . VAL A 1 264 ? -5.234 12.197 -17.335 1.00 83.12 264 VAL A N 1
ATOM 2079 C CA . VAL A 1 264 ? -5.507 12.154 -15.887 1.00 83.12 264 VAL A CA 1
ATOM 2080 C C . VAL A 1 264 ? -5.000 13.382 -15.119 1.00 83.12 264 VAL A C 1
ATOM 2082 O O . VAL A 1 264 ? -5.290 13.529 -13.926 1.00 83.12 264 VAL A O 1
ATOM 2085 N N . ARG A 1 265 ? -4.219 14.245 -15.782 1.00 83.38 265 ARG A N 1
ATOM 2086 C CA . ARG A 1 265 ? -3.665 15.492 -15.231 1.00 83.38 265 ARG A CA 1
ATOM 2087 C C . ARG A 1 265 ? -4.601 16.668 -15.494 1.00 83.38 265 ARG A C 1
ATOM 2089 O O . ARG A 1 265 ? -5.398 16.626 -16.424 1.00 83.38 265 ARG A O 1
ATOM 2096 N N . ASP A 1 266 ? -4.462 17.715 -14.680 1.00 72.44 266 ASP A N 1
ATOM 2097 C CA . ASP A 1 266 ? -5.242 18.948 -14.817 1.00 72.44 266 ASP A CA 1
ATOM 2098 C C . ASP A 1 266 ? -5.143 19.496 -16.249 1.00 72.44 266 ASP A C 1
ATOM 2100 O O . ASP A 1 266 ? -4.060 19.854 -16.725 1.00 72.44 266 ASP A O 1
ATOM 2104 N N . ASN A 1 267 ? -6.278 19.519 -16.944 1.00 64.38 267 ASN A N 1
ATOM 2105 C CA . ASN A 1 267 ? -6.407 20.033 -18.300 1.00 64.38 267 ASN A CA 1
ATOM 2106 C C . ASN A 1 267 ? -7.488 21.113 -18.313 1.00 64.38 267 ASN A C 1
ATOM 2108 O O . ASN A 1 267 ? -8.385 21.128 -17.479 1.00 64.38 267 ASN A O 1
ATOM 2112 N N . ALA A 1 268 ? -7.462 21.986 -19.322 1.00 60.00 268 ALA A N 1
ATOM 2113 C CA . ALA A 1 268 ? -8.417 23.093 -19.440 1.00 60.00 268 ALA A CA 1
ATOM 2114 C C . ALA A 1 268 ? -9.905 22.664 -19.455 1.00 60.00 268 ALA A C 1
ATOM 2116 O O . ALA A 1 268 ? -10.778 23.507 -19.264 1.00 60.00 268 ALA A O 1
ATOM 2117 N N . GLU A 1 269 ? -10.190 21.379 -19.690 1.00 58.25 269 GLU A N 1
ATOM 2118 C CA . GLU A 1 269 ? -11.540 20.817 -19.813 1.00 58.25 269 GLU A CA 1
ATOM 2119 C C . GLU A 1 269 ? -11.975 19.949 -18.619 1.00 58.25 269 GLU A C 1
ATOM 2121 O O . GLU A 1 269 ? -13.177 19.805 -18.399 1.00 58.25 269 GLU A O 1
ATOM 2126 N N . PHE A 1 270 ? -11.044 19.400 -17.825 1.00 65.44 270 PHE A N 1
ATOM 2127 C CA . PHE A 1 270 ? -11.365 18.469 -16.736 1.00 65.44 270 PHE A CA 1
ATOM 2128 C C . PHE A 1 270 ? -10.453 18.672 -15.521 1.00 65.44 270 PHE A C 1
ATOM 2130 O O . PHE A 1 270 ? -9.245 18.840 -15.697 1.00 65.44 270 PHE A O 1
ATOM 2137 N N . PRO A 1 271 ? -11.011 18.614 -14.295 1.00 75.62 271 PRO A N 1
ATOM 2138 C CA . PRO A 1 271 ? -10.222 18.723 -13.076 1.00 75.62 271 PRO A CA 1
ATOM 2139 C C . PRO A 1 271 ? -9.265 17.533 -12.919 1.00 75.62 271 PRO A C 1
ATOM 2141 O O . PRO A 1 271 ? -9.575 16.418 -13.341 1.00 75.62 271 PRO A O 1
ATOM 2144 N N . GLU A 1 272 ? -8.129 17.774 -12.259 1.00 82.06 272 GLU A N 1
ATOM 2145 C CA . GLU A 1 272 ? -7.146 16.747 -11.881 1.00 82.06 272 GLU A CA 1
ATOM 2146 C C . GLU A 1 272 ? -7.818 15.514 -11.250 1.00 82.06 272 GLU A C 1
ATOM 2148 O O . GLU A 1 272 ? -8.615 15.643 -10.315 1.00 82.06 272 GLU A O 1
ATOM 2153 N N . SER A 1 273 ? -7.472 14.317 -11.735 1.00 86.44 273 SER A N 1
ATOM 2154 C CA . SER A 1 273 ? -8.037 13.062 -11.227 1.00 86.44 273 SER A CA 1
ATOM 2155 C C . SER A 1 273 ? -7.684 12.800 -9.756 1.00 86.44 273 SER A C 1
ATOM 2157 O O . SER A 1 273 ? -6.621 13.195 -9.268 1.00 86.44 273 SER A O 1
ATOM 2159 N N . GLU A 1 274 ? -8.545 12.059 -9.048 1.00 86.19 274 GLU A N 1
ATOM 2160 C CA . GLU A 1 274 ? -8.327 11.685 -7.639 1.00 86.19 274 GLU A CA 1
ATOM 2161 C C . GLU A 1 274 ? -7.002 10.932 -7.424 1.00 86.19 274 GLU A C 1
ATOM 2163 O O . GLU A 1 274 ? -6.339 11.114 -6.405 1.00 86.19 274 GLU A O 1
ATOM 2168 N N . ILE A 1 275 ? -6.573 10.140 -8.411 1.00 87.19 275 ILE A N 1
ATOM 2169 C CA . ILE A 1 275 ? -5.318 9.376 -8.386 1.00 87.19 275 ILE A CA 1
ATOM 2170 C C . ILE A 1 275 ? -4.098 10.305 -8.376 1.00 87.19 275 ILE A C 1
ATOM 2172 O O . ILE A 1 275 ? -3.150 10.099 -7.610 1.00 87.19 275 ILE A O 1
ATOM 2176 N N . VAL A 1 276 ? -4.113 11.352 -9.206 1.00 87.19 276 VAL A N 1
ATOM 2177 C CA . VAL A 1 276 ? -3.024 12.335 -9.259 1.00 87.19 276 VAL A CA 1
ATOM 2178 C C . VAL A 1 276 ? -3.005 13.166 -7.973 1.00 87.19 276 VAL A C 1
ATOM 2180 O O . VAL A 1 276 ? -1.932 13.375 -7.403 1.00 87.19 276 VAL A O 1
ATOM 2183 N N . GLN A 1 277 ? -4.175 13.543 -7.445 1.00 87.06 277 GLN A N 1
ATOM 2184 C CA . GLN A 1 277 ? -4.289 14.226 -6.151 1.00 87.06 277 GLN A CA 1
ATOM 2185 C C . GLN A 1 277 ? -3.736 13.371 -4.997 1.00 87.06 277 GLN A C 1
ATOM 2187 O O . GLN A 1 277 ? -2.972 13.864 -4.162 1.00 87.06 277 GLN A O 1
ATOM 2192 N N . ALA A 1 278 ? -4.068 12.077 -4.964 1.00 84.25 278 ALA A N 1
ATOM 2193 C CA . ALA A 1 278 ? -3.555 11.137 -3.972 1.00 84.25 278 ALA A CA 1
ATOM 2194 C C . ALA A 1 278 ? -2.031 10.972 -4.088 1.00 84.25 278 ALA A C 1
ATOM 2196 O O . ALA A 1 278 ? -1.316 11.091 -3.093 1.00 84.25 278 ALA A O 1
ATOM 2197 N N . SER A 1 279 ? -1.516 10.802 -5.308 1.00 86.19 279 SER A N 1
ATOM 2198 C CA . SER A 1 279 ? -0.076 10.691 -5.582 1.00 86.19 279 SER A CA 1
ATOM 2199 C C . SER A 1 279 ? 0.689 11.945 -5.156 1.00 86.19 279 SER A C 1
ATOM 2201 O O . SER A 1 279 ? 1.767 11.864 -4.569 1.00 86.19 279 SER A O 1
ATOM 2203 N N . ARG A 1 280 ? 0.112 13.125 -5.401 1.00 88.06 280 ARG A N 1
ATOM 2204 C CA . ARG A 1 280 ? 0.663 14.413 -4.972 1.00 88.06 280 ARG A CA 1
ATOM 2205 C C . ARG A 1 280 ? 0.778 14.502 -3.453 1.00 88.06 280 ARG A C 1
ATOM 2207 O O . ARG A 1 280 ? 1.808 14.962 -2.965 1.00 88.06 280 ARG A O 1
ATOM 2214 N N . LYS A 1 281 ? -0.243 14.045 -2.723 1.00 85.69 281 LYS A N 1
ATOM 2215 C CA . LYS A 1 281 ? -0.226 13.989 -1.257 1.00 85.69 281 LYS A CA 1
ATOM 2216 C C . LYS A 1 281 ? 0.823 12.997 -0.744 1.00 85.69 281 LYS A C 1
ATOM 2218 O O . LYS A 1 281 ? 1.577 13.336 0.158 1.00 85.69 281 LYS A O 1
ATOM 2223 N N . LEU A 1 282 ? 0.938 11.821 -1.363 1.00 81.75 282 LEU A N 1
ATOM 2224 C CA . LEU A 1 282 ? 1.958 10.832 -0.997 1.00 81.75 282 LEU A CA 1
ATOM 2225 C C . LEU A 1 282 ? 3.381 11.370 -1.174 1.00 81.75 282 LEU A C 1
ATOM 2227 O O . LEU A 1 282 ? 4.261 11.040 -0.385 1.00 81.75 282 LEU A O 1
ATOM 2231 N N . LEU A 1 283 ? 3.626 12.209 -2.186 1.00 83.56 283 LEU A N 1
ATOM 2232 C CA . LEU A 1 283 ? 4.927 12.857 -2.365 1.00 83.56 283 LEU A CA 1
ATOM 2233 C C . LEU A 1 283 ? 5.273 13.796 -1.200 1.00 83.56 283 LEU A C 1
ATOM 2235 O O . LEU A 1 283 ? 6.442 13.850 -0.823 1.00 83.56 283 LEU A O 1
ATOM 2239 N N . ASP A 1 284 ? 4.289 14.475 -0.601 1.00 81.38 284 ASP A N 1
ATOM 2240 C CA . ASP A 1 284 ? 4.506 15.348 0.566 1.00 81.38 284 ASP A CA 1
ATOM 2241 C C . ASP A 1 284 ? 4.957 14.569 1.812 1.00 81.38 284 ASP A C 1
ATOM 2243 O O . ASP A 1 284 ? 5.659 15.106 2.668 1.00 81.38 284 ASP A O 1
ATOM 2247 N N . GLU A 1 285 ? 4.599 13.289 1.894 1.00 77.25 285 GLU A N 1
ATOM 2248 C CA . GLU A 1 285 ? 4.949 12.406 3.007 1.00 77.25 285 GLU A CA 1
ATOM 2249 C C . GLU A 1 285 ? 6.355 11.789 2.844 1.00 77.25 285 GLU A C 1
ATOM 2251 O O . GLU A 1 285 ? 6.947 11.303 3.812 1.00 77.25 285 GLU A O 1
ATOM 2256 N N . ARG A 1 286 ? 6.950 11.834 1.640 1.00 80.31 286 ARG A N 1
ATOM 2257 C CA . ARG A 1 286 ? 8.275 11.244 1.385 1.00 80.31 286 ARG A CA 1
ATOM 2258 C C . ARG A 1 286 ? 9.413 12.134 1.882 1.00 80.31 286 ARG A C 1
ATOM 2260 O O . ARG A 1 286 ? 9.478 13.334 1.621 1.00 80.31 286 ARG A O 1
ATOM 2267 N N . LYS A 1 287 ? 10.412 11.512 2.518 1.00 82.31 287 LYS A N 1
ATOM 2268 C CA . LYS A 1 287 ? 11.655 12.191 2.912 1.00 82.31 287 LYS A CA 1
ATOM 2269 C C . LYS A 1 287 ? 12.466 12.552 1.663 1.00 82.31 287 LYS A C 1
ATOM 2271 O O . LYS A 1 287 ? 12.975 11.672 0.970 1.00 82.31 287 LYS A O 1
ATOM 2276 N N . GLY A 1 288 ? 12.633 13.849 1.397 1.00 82.62 288 GLY A N 1
ATOM 2277 C CA . GLY A 1 288 ? 13.306 14.326 0.184 1.00 82.62 288 GLY A CA 1
ATOM 2278 C C . GLY A 1 288 ? 14.738 13.805 0.003 1.00 82.62 288 GLY A C 1
ATOM 2279 O O . GLY A 1 288 ? 15.130 13.485 -1.115 1.00 82.62 288 GLY A O 1
ATOM 2280 N N . ILE A 1 289 ? 15.491 13.623 1.094 1.00 83.31 289 ILE A N 1
ATOM 2281 C CA . ILE A 1 289 ? 16.842 13.040 1.049 1.00 83.31 289 ILE A CA 1
ATOM 2282 C C . ILE A 1 289 ? 16.840 11.585 0.553 1.00 83.31 289 ILE A C 1
ATOM 2284 O O . ILE A 1 289 ? 17.689 11.211 -0.254 1.00 83.31 289 ILE A O 1
ATOM 2288 N N . ASN A 1 290 ? 15.849 10.783 0.950 1.00 86.12 290 ASN A N 1
ATOM 2289 C CA . ASN A 1 290 ? 15.728 9.389 0.517 1.00 86.12 290 ASN A CA 1
ATOM 2290 C C . ASN A 1 290 ? 15.401 9.328 -0.980 1.00 86.12 290 ASN A C 1
ATOM 2292 O O . ASN A 1 290 ? 16.022 8.573 -1.726 1.00 86.12 290 ASN A O 1
ATOM 2296 N N . VAL A 1 291 ? 14.483 10.188 -1.439 1.00 85.62 291 VAL A N 1
ATOM 2297 C CA . VAL A 1 291 ? 14.140 10.311 -2.865 1.00 85.62 291 VAL A CA 1
ATOM 2298 C C . VAL A 1 291 ? 15.355 10.767 -3.680 1.00 85.62 291 VAL A C 1
ATOM 2300 O O . VAL A 1 291 ? 15.612 10.235 -4.757 1.00 85.62 291 VAL A O 1
ATOM 2303 N N . PHE A 1 292 ? 16.139 11.714 -3.159 1.00 86.62 292 PHE A N 1
ATOM 2304 C CA . PHE A 1 292 ? 17.340 12.217 -3.821 1.00 86.62 292 PHE A CA 1
ATOM 2305 C C . PHE A 1 292 ? 18.372 11.110 -4.018 1.00 86.62 292 PHE A C 1
ATOM 2307 O O . PHE A 1 292 ? 18.857 10.922 -5.135 1.00 86.62 292 PHE A O 1
ATOM 2314 N N . ARG A 1 293 ? 18.654 10.342 -2.961 1.00 88.12 293 ARG A N 1
ATOM 2315 C CA . ARG A 1 293 ? 19.580 9.207 -3.020 1.00 88.12 293 ARG A CA 1
ATOM 2316 C C . ARG A 1 293 ? 19.095 8.142 -3.987 1.00 88.12 293 ARG A C 1
ATOM 2318 O O . ARG A 1 293 ? 19.874 7.692 -4.817 1.00 88.12 293 ARG A O 1
ATOM 2325 N N . PHE A 1 294 ? 17.807 7.802 -3.956 1.00 89.38 294 PHE A N 1
ATOM 2326 C CA . PHE A 1 294 ? 17.229 6.855 -4.908 1.00 89.38 294 PHE A CA 1
ATOM 2327 C C . PHE A 1 294 ? 17.417 7.310 -6.364 1.00 89.38 294 PHE A C 1
ATOM 2329 O O . PHE A 1 294 ? 17.835 6.524 -7.211 1.00 89.38 294 PHE A O 1
ATOM 2336 N N . LEU A 1 295 ? 17.189 8.595 -6.661 1.00 88.00 295 LEU A N 1
ATOM 2337 C CA . LEU A 1 295 ? 17.439 9.145 -7.997 1.00 88.00 295 LEU A CA 1
ATOM 2338 C C . LEU A 1 295 ? 18.919 9.071 -8.398 1.00 88.00 295 LEU A C 1
ATOM 2340 O O . LEU A 1 295 ? 19.206 8.832 -9.569 1.00 88.00 295 LEU A O 1
ATOM 2344 N N . GLN A 1 296 ? 19.857 9.242 -7.459 1.00 88.88 296 GLN A N 1
ATOM 2345 C CA . GLN A 1 296 ? 21.284 9.037 -7.732 1.00 88.88 296 GLN A CA 1
ATOM 2346 C C . GLN A 1 296 ? 21.572 7.588 -8.136 1.00 88.88 296 GLN A C 1
ATOM 2348 O O . GLN A 1 296 ? 22.196 7.380 -9.174 1.00 88.88 296 GLN A O 1
ATOM 2353 N N . VAL A 1 297 ? 21.029 6.602 -7.409 1.00 91.88 297 VAL A N 1
ATOM 2354 C CA . VAL A 1 297 ? 21.194 5.177 -7.755 1.00 91.88 297 VAL A CA 1
ATOM 2355 C C . VAL A 1 297 ? 20.713 4.888 -9.177 1.00 91.88 297 VAL A C 1
ATOM 2357 O O . VAL A 1 297 ? 21.410 4.263 -9.976 1.00 91.88 297 VAL A O 1
ATOM 2360 N N . ILE A 1 298 ? 19.520 5.373 -9.524 1.00 90.94 298 ILE A N 1
ATOM 2361 C CA . ILE A 1 298 ? 18.909 5.126 -10.837 1.00 90.94 298 ILE A CA 1
ATOM 2362 C C . ILE A 1 298 ? 19.632 5.875 -11.967 1.00 90.94 298 ILE A C 1
ATOM 2364 O O . ILE A 1 298 ? 19.610 5.419 -13.113 1.00 90.94 298 ILE A O 1
ATOM 2368 N N . ASN A 1 299 ? 20.304 6.988 -11.669 1.00 89.75 299 ASN A N 1
ATOM 2369 C CA . ASN A 1 299 ? 21.149 7.709 -12.625 1.00 89.75 299 ASN A CA 1
ATOM 2370 C C . ASN A 1 299 ? 22.479 7.015 -12.914 1.00 89.75 299 ASN A C 1
ATOM 2372 O O . ASN A 1 299 ? 23.065 7.236 -13.970 1.00 89.75 299 ASN A O 1
ATOM 2376 N N . GLU A 1 300 ? 22.962 6.190 -11.995 1.00 91.56 300 GLU A N 1
ATOM 2377 C CA . GLU A 1 300 ? 24.222 5.456 -12.142 1.00 91.56 300 GLU A CA 1
ATOM 2378 C C . GLU A 1 300 ? 23.992 3.999 -12.568 1.00 91.56 300 GLU A C 1
ATOM 2380 O O . GLU A 1 300 ? 24.917 3.187 -12.594 1.00 91.56 300 GLU A O 1
ATOM 2385 N N . ARG A 1 301 ? 22.751 3.656 -12.936 1.00 92.69 301 ARG A N 1
ATOM 2386 C CA . ARG A 1 301 ? 22.369 2.291 -13.295 1.00 92.69 301 ARG A CA 1
ATOM 2387 C C . ARG A 1 301 ? 23.157 1.774 -14.517 1.00 92.69 301 ARG A C 1
ATOM 2389 O O . ARG A 1 301 ? 23.254 2.480 -15.530 1.00 92.69 301 ARG A O 1
ATOM 2396 N N . PRO A 1 302 ? 23.686 0.538 -14.465 1.00 92.50 302 PRO A N 1
ATOM 2397 C CA . PRO A 1 302 ? 24.328 -0.082 -15.618 1.00 92.50 302 PRO A CA 1
ATOM 2398 C C . PRO A 1 302 ? 23.318 -0.539 -16.683 1.00 92.50 302 PRO A C 1
ATOM 2400 O O . PRO A 1 302 ? 22.110 -0.596 -16.471 1.00 92.50 302 PRO A O 1
ATOM 2403 N N . ASP A 1 303 ? 23.831 -0.901 -17.856 1.00 93.62 303 ASP A N 1
ATOM 2404 C CA . ASP A 1 303 ? 23.042 -1.585 -18.879 1.00 93.62 303 ASP A CA 1
ATOM 2405 C C . ASP A 1 303 ? 22.898 -3.079 -18.537 1.00 93.62 303 ASP A C 1
ATOM 2407 O O . ASP A 1 303 ? 23.893 -3.765 -18.288 1.00 93.62 303 ASP A O 1
ATOM 2411 N N . ILE A 1 304 ? 21.664 -3.594 -18.540 1.00 93.44 304 ILE A N 1
ATOM 2412 C CA . ILE A 1 304 ? 21.358 -4.990 -18.176 1.00 93.44 304 ILE A CA 1
ATOM 2413 C C . ILE A 1 304 ? 20.931 -5.864 -19.367 1.00 93.44 304 ILE A C 1
ATOM 2415 O O . ILE A 1 304 ? 20.503 -7.006 -19.176 1.00 93.44 304 ILE A O 1
ATOM 2419 N N . MET A 1 305 ? 21.061 -5.384 -20.610 1.00 91.88 305 MET A N 1
ATOM 2420 C CA . MET A 1 305 ? 20.563 -6.074 -21.809 1.00 91.88 305 MET A CA 1
ATOM 2421 C C . MET A 1 305 ? 21.113 -7.497 -21.975 1.00 91.88 305 MET A C 1
ATOM 2423 O O . MET A 1 305 ? 20.368 -8.410 -22.338 1.00 91.88 305 MET A O 1
ATOM 2427 N N . GLU A 1 306 ? 22.402 -7.716 -21.706 1.00 90.38 306 GLU A N 1
ATOM 2428 C CA . GLU A 1 306 ? 23.003 -9.055 -21.813 1.00 90.38 306 GLU A CA 1
ATOM 2429 C C . GLU A 1 306 ? 22.459 -10.029 -20.759 1.00 90.38 306 GLU A C 1
ATOM 2431 O O . GLU A 1 306 ? 22.342 -11.229 -21.015 1.00 90.38 306 GLU A O 1
ATOM 2436 N N . GLY A 1 307 ? 22.079 -9.520 -19.584 1.00 89.25 307 GLY A N 1
ATOM 2437 C CA . GLY A 1 307 ? 21.389 -10.303 -18.562 1.00 89.25 307 GLY A CA 1
ATOM 2438 C C . GLY A 1 307 ? 20.001 -10.737 -19.028 1.00 89.25 307 GLY A C 1
ATOM 2439 O O . GLY A 1 307 ? 19.648 -11.912 -18.909 1.00 89.25 307 GLY A O 1
ATOM 2440 N N . LEU A 1 308 ? 19.248 -9.814 -19.632 1.00 91.88 308 LEU A N 1
ATOM 2441 C CA . LEU A 1 308 ? 17.876 -10.049 -20.093 1.00 91.88 308 LEU A CA 1
ATOM 2442 C C . LEU A 1 308 ? 17.780 -11.138 -21.163 1.00 91.88 308 LEU A C 1
ATOM 2444 O O . LEU A 1 308 ? 16.876 -11.968 -21.104 1.00 91.88 308 LEU A O 1
ATOM 2448 N N . LYS A 1 309 ? 18.752 -11.224 -22.081 1.00 90.62 309 LYS A N 1
ATOM 2449 C CA . LYS A 1 309 ? 18.804 -12.305 -23.087 1.00 90.62 309 LYS A CA 1
ATOM 2450 C C . LYS A 1 309 ? 18.846 -13.702 -22.464 1.00 90.62 309 LYS A C 1
ATOM 2452 O O . LYS A 1 309 ? 18.432 -14.678 -23.089 1.00 90.62 309 LYS A O 1
ATOM 2457 N N . ARG A 1 310 ? 19.387 -13.820 -21.247 1.00 89.06 310 ARG A N 1
ATOM 2458 C CA . ARG A 1 310 ? 19.487 -15.091 -20.523 1.00 89.06 310 ARG A CA 1
ATOM 2459 C C . ARG A 1 310 ? 18.233 -15.399 -19.715 1.00 89.06 310 ARG A C 1
ATOM 2461 O O . ARG A 1 310 ? 18.092 -16.547 -19.294 1.00 89.06 310 ARG A O 1
ATOM 2468 N N . LEU A 1 311 ? 17.341 -14.438 -19.479 1.00 90.69 311 LEU A N 1
ATOM 2469 C CA . LEU A 1 311 ? 16.141 -14.613 -18.662 1.00 90.69 311 LEU A CA 1
ATOM 2470 C C . LEU A 1 311 ? 15.220 -15.691 -19.269 1.00 90.69 311 LEU A C 1
ATOM 2472 O O . LEU A 1 311 ? 15.030 -15.750 -20.482 1.00 90.69 311 LEU A O 1
ATOM 2476 N N . LYS A 1 312 ? 14.697 -16.605 -18.436 1.00 87.94 312 LYS A N 1
ATOM 2477 C CA . LYS A 1 312 ? 13.732 -17.639 -18.891 1.00 87.94 312 LYS A CA 1
ATOM 2478 C C . LYS A 1 312 ? 12.490 -17.758 -18.001 1.00 87.94 312 LYS A C 1
ATOM 2480 O O . LYS A 1 312 ? 11.739 -18.706 -18.189 1.00 87.94 312 LYS A O 1
ATOM 2485 N N . CYS A 1 313 ? 12.314 -16.882 -17.012 1.00 92.81 313 CYS A N 1
ATOM 2486 C CA . CYS A 1 313 ? 11.047 -16.820 -16.286 1.00 92.81 313 CYS A CA 1
ATOM 2487 C C . CYS A 1 313 ? 10.002 -16.114 -17.159 1.00 92.81 313 CYS A C 1
ATOM 2489 O O . CYS A 1 313 ? 10.362 -15.313 -18.031 1.00 92.81 313 CYS A O 1
ATOM 2491 N N . GLY A 1 314 ? 8.723 -16.425 -16.934 1.00 95.44 314 GLY A N 1
ATOM 2492 C CA . GLY A 1 314 ? 7.628 -15.695 -17.567 1.00 95.44 314 GLY A CA 1
ATOM 2493 C C . GLY A 1 314 ? 7.760 -14.203 -17.262 1.00 95.44 314 GLY A C 1
ATOM 2494 O O . GLY A 1 314 ? 8.081 -13.830 -16.138 1.00 95.44 314 GLY A O 1
ATOM 2495 N N . THR A 1 315 ? 7.583 -13.350 -18.263 1.00 97.19 315 THR A N 1
ATOM 2496 C CA . THR A 1 315 ? 7.679 -11.895 -18.132 1.00 97.19 315 THR A CA 1
ATOM 2497 C C . THR A 1 315 ? 6.491 -11.243 -18.830 1.00 97.19 315 THR A C 1
ATOM 2499 O O . THR A 1 315 ? 6.392 -11.281 -20.054 1.00 97.19 315 THR A O 1
ATOM 2502 N N . LEU A 1 316 ? 5.596 -10.636 -18.063 1.00 97.88 316 LEU A N 1
ATOM 2503 C CA . LEU A 1 316 ? 4.483 -9.840 -18.566 1.00 97.88 316 LEU A CA 1
ATOM 2504 C C . LEU A 1 316 ? 4.855 -8.360 -18.481 1.00 97.88 316 LEU A C 1
ATOM 2506 O O . LEU A 1 316 ? 5.230 -7.877 -17.416 1.00 97.88 316 LEU A O 1
ATOM 2510 N N . ILE A 1 317 ? 4.773 -7.643 -19.597 1.00 97.81 317 ILE A N 1
ATOM 2511 C CA . ILE A 1 317 ? 5.130 -6.227 -19.679 1.00 97.81 317 ILE A CA 1
ATOM 2512 C C . ILE A 1 317 ? 3.876 -5.411 -19.956 1.00 97.81 317 ILE A C 1
ATOM 2514 O O . ILE A 1 317 ? 3.187 -5.666 -20.939 1.00 97.81 317 ILE A O 1
ATOM 2518 N N . PHE A 1 318 ? 3.621 -4.406 -19.125 1.00 97.81 318 PHE A N 1
ATOM 2519 C CA . PHE A 1 318 ? 2.592 -3.396 -19.349 1.00 97.81 318 PHE A CA 1
ATOM 2520 C C . PHE A 1 318 ? 3.237 -2.071 -19.721 1.00 97.81 318 PHE A C 1
ATOM 2522 O O . PHE A 1 318 ? 4.201 -1.638 -19.085 1.00 97.81 318 PHE A O 1
ATOM 2529 N N . LEU A 1 319 ? 2.694 -1.414 -20.738 1.00 95.75 319 LEU A N 1
ATOM 2530 C CA . LEU A 1 319 ? 3.231 -0.165 -21.248 1.00 95.75 319 LEU A CA 1
ATOM 2531 C C . LEU A 1 319 ? 2.109 0.791 -21.624 1.00 95.75 319 LEU A C 1
ATOM 2533 O O . LEU A 1 319 ? 1.264 0.445 -22.441 1.00 95.75 319 LEU A O 1
ATOM 2537 N N . GLY A 1 320 ? 2.130 2.005 -21.083 1.00 95.69 320 GLY A N 1
ATOM 2538 C CA . GLY A 1 320 ? 1.294 3.078 -21.607 1.00 95.69 320 GLY A CA 1
ATOM 2539 C C . GLY A 1 320 ? 1.852 3.630 -22.919 1.00 95.69 320 GLY A C 1
ATOM 2540 O O . GLY A 1 320 ? 3.061 3.859 -23.043 1.00 95.69 320 GLY A O 1
ATOM 2541 N N . ASP A 1 321 ? 0.986 3.856 -23.902 1.00 93.56 321 ASP A N 1
ATOM 2542 C CA . ASP A 1 321 ? 1.342 4.456 -25.196 1.00 93.56 321 ASP A CA 1
ATOM 2543 C C . ASP A 1 321 ? 1.914 5.881 -25.067 1.00 93.56 321 ASP A C 1
ATOM 2545 O O . ASP A 1 321 ? 2.756 6.303 -25.858 1.00 93.56 321 ASP A O 1
ATOM 2549 N N . SER A 1 322 ? 1.509 6.593 -24.017 1.00 93.00 322 SER A N 1
ATOM 2550 C CA . SER A 1 322 ? 1.881 7.973 -23.723 1.00 93.00 322 SER A CA 1
ATOM 2551 C C . SER A 1 322 ? 3.036 8.067 -22.721 1.00 93.00 322 SER A C 1
ATOM 2553 O O . SER A 1 322 ? 3.406 9.165 -22.297 1.00 93.00 322 SER A O 1
ATOM 2555 N N . SER A 1 323 ? 3.623 6.933 -22.320 1.00 92.56 323 SER A N 1
ATOM 2556 C CA . SER A 1 323 ? 4.774 6.907 -21.416 1.00 92.56 323 SER A CA 1
ATOM 2557 C C . SER A 1 323 ? 6.029 7.479 -22.096 1.00 92.56 323 SER A C 1
ATOM 2559 O O . SER A 1 323 ? 6.375 7.059 -23.203 1.00 92.56 323 SER A O 1
ATOM 2561 N N . PRO A 1 324 ? 6.820 8.347 -21.431 1.00 89.06 324 PRO A N 1
ATOM 2562 C CA . PRO A 1 324 ? 8.130 8.745 -21.950 1.00 89.06 324 PRO A CA 1
ATOM 2563 C C . PRO A 1 324 ? 9.111 7.567 -22.069 1.00 89.06 324 PRO A C 1
ATOM 2565 O O . PRO A 1 324 ? 10.088 7.660 -22.809 1.00 89.06 324 PRO A O 1
ATOM 2568 N N . PHE A 1 325 ? 8.851 6.451 -21.379 1.00 89.44 325 PHE A N 1
ATOM 2569 C CA . PHE A 1 325 ? 9.663 5.235 -21.437 1.00 89.44 325 PHE A CA 1
ATOM 2570 C C . PHE A 1 325 ? 9.199 4.255 -22.523 1.00 89.44 325 PHE A C 1
ATOM 2572 O O . PHE A 1 325 ? 9.770 3.174 -22.648 1.00 89.44 325 PHE A O 1
ATOM 2579 N N . HIS A 1 326 ? 8.203 4.620 -23.340 1.00 93.56 326 HIS A N 1
ATOM 2580 C CA . HIS A 1 326 ? 7.609 3.743 -24.352 1.00 93.56 326 HIS A CA 1
ATOM 2581 C C . HIS A 1 326 ? 8.652 3.088 -25.273 1.00 93.56 326 HIS A C 1
ATOM 2583 O O . HIS A 1 326 ? 8.725 1.864 -25.398 1.00 93.56 326 HIS A O 1
ATOM 2589 N N . SER A 1 327 ? 9.534 3.897 -25.864 1.00 92.38 327 SER A N 1
ATOM 2590 C CA . SER A 1 327 ? 10.571 3.392 -26.773 1.00 92.38 327 SER A CA 1
ATOM 2591 C C . SER A 1 327 ? 11.598 2.484 -26.080 1.00 92.38 327 SER A C 1
ATOM 2593 O O . SER A 1 327 ? 12.081 1.518 -26.679 1.00 92.38 327 SER A O 1
ATOM 2595 N N . GLU A 1 328 ? 11.916 2.750 -24.812 1.00 91.50 328 GLU A N 1
ATOM 2596 C CA . GLU A 1 328 ? 12.848 1.942 -24.023 1.00 91.50 328 GLU A CA 1
ATOM 2597 C C . GLU A 1 328 ? 12.236 0.603 -23.612 1.00 91.50 328 GLU A C 1
ATOM 2599 O O . GLU A 1 328 ? 12.907 -0.425 -23.720 1.00 91.50 328 GLU A O 1
ATOM 2604 N N . ALA A 1 329 ? 10.960 0.588 -23.231 1.00 93.94 329 ALA A N 1
ATOM 2605 C CA . ALA A 1 329 ? 10.232 -0.627 -22.888 1.00 93.94 329 ALA A CA 1
ATOM 2606 C C . ALA A 1 329 ? 10.073 -1.560 -24.097 1.00 93.94 329 ALA A C 1
ATOM 2608 O O . ALA A 1 329 ? 10.329 -2.765 -23.992 1.00 93.94 329 ALA A O 1
ATOM 2609 N N . LEU A 1 330 ? 9.742 -1.020 -25.277 1.00 94.81 330 LEU A N 1
ATOM 2610 C CA . LEU A 1 330 ? 9.729 -1.794 -26.525 1.00 94.81 330 LEU A CA 1
ATOM 2611 C C . LEU A 1 330 ? 11.118 -2.353 -26.850 1.00 94.81 330 LEU A C 1
ATOM 2613 O O . LEU A 1 330 ? 11.265 -3.515 -27.243 1.00 94.81 330 LEU A O 1
ATOM 2617 N N . HIS A 1 331 ? 12.162 -1.548 -26.640 1.00 93.44 331 HIS A N 1
ATOM 2618 C CA . HIS A 1 331 ? 13.529 -2.002 -26.838 1.00 93.44 331 HIS A CA 1
ATOM 2619 C C . HIS A 1 331 ? 13.894 -3.148 -25.891 1.00 93.44 331 HIS A C 1
ATOM 2621 O O . HIS A 1 331 ? 14.437 -4.154 -26.348 1.00 93.44 331 HIS A O 1
ATOM 2627 N N . MET A 1 332 ? 13.570 -3.034 -24.604 1.00 94.25 332 MET A N 1
ATOM 2628 C CA . MET A 1 332 ? 13.777 -4.086 -23.611 1.00 94.25 332 MET A CA 1
ATOM 2629 C C . MET A 1 332 ? 13.032 -5.370 -23.994 1.00 94.25 332 MET A C 1
ATOM 2631 O O . MET A 1 332 ? 13.630 -6.446 -24.022 1.00 94.25 332 MET A O 1
ATOM 2635 N N . THR A 1 333 ? 11.764 -5.244 -24.391 1.00 94.38 333 THR A N 1
ATOM 2636 C CA . THR A 1 333 ? 10.925 -6.358 -24.862 1.00 94.38 333 THR A CA 1
ATOM 2637 C C . THR A 1 333 ? 11.571 -7.083 -26.044 1.00 94.38 333 THR A C 1
ATOM 2639 O O . THR A 1 333 ? 11.588 -8.311 -26.087 1.00 94.38 333 THR A O 1
ATOM 2642 N N . SER A 1 334 ? 12.201 -6.349 -26.971 1.00 93.94 334 SER A N 1
ATOM 2643 C CA . SER A 1 334 ? 12.910 -6.942 -28.116 1.00 93.94 334 SER A CA 1
ATOM 2644 C C . SER A 1 334 ? 14.129 -7.799 -27.737 1.00 93.94 334 SER A C 1
ATOM 2646 O O . SER A 1 334 ? 14.595 -8.594 -28.556 1.00 93.94 334 SER A O 1
ATOM 2648 N N . LYS A 1 335 ? 14.674 -7.633 -26.523 1.00 93.56 335 LYS A N 1
ATOM 2649 C CA . LYS A 1 335 ? 15.816 -8.411 -26.011 1.00 93.56 335 LYS A CA 1
ATOM 2650 C C . LYS A 1 335 ? 15.396 -9.651 -25.232 1.00 93.56 335 LYS A C 1
ATOM 2652 O O . LYS A 1 335 ? 16.231 -10.530 -25.019 1.00 93.56 335 LYS A O 1
ATOM 2657 N N . LEU A 1 336 ? 14.134 -9.727 -24.824 1.00 93.81 336 LEU A N 1
ATOM 2658 C CA . LEU A 1 336 ? 13.581 -10.866 -24.109 1.00 93.81 336 LEU A CA 1
ATOM 2659 C C . LEU A 1 336 ? 13.134 -11.963 -25.081 1.00 93.81 336 LEU A C 1
ATOM 2661 O O . LEU A 1 336 ? 12.769 -11.724 -26.235 1.00 93.81 336 LEU A O 1
ATOM 2665 N N . ALA A 1 337 ? 13.183 -13.210 -24.616 1.00 92.31 337 ALA A N 1
ATOM 2666 C CA . ALA A 1 337 ? 12.769 -14.343 -25.425 1.00 92.31 337 ALA A CA 1
ATOM 2667 C C . ALA A 1 337 ? 11.240 -14.361 -25.567 1.00 92.31 337 ALA A C 1
ATOM 2669 O O . ALA A 1 337 ? 10.541 -14.661 -24.606 1.00 92.31 337 ALA A O 1
ATOM 2670 N N . ARG A 1 338 ? 10.731 -14.152 -26.791 1.00 92.00 338 ARG A N 1
ATOM 2671 C CA . ARG A 1 338 ? 9.285 -14.112 -27.111 1.00 92.00 338 ARG A CA 1
ATOM 2672 C C . ARG A 1 338 ? 8.459 -15.258 -26.515 1.00 92.00 338 ARG A C 1
ATOM 2674 O O . ARG A 1 338 ? 7.309 -15.058 -26.172 1.00 92.00 338 ARG A O 1
ATOM 2681 N N . ARG A 1 339 ? 9.043 -16.452 -26.365 1.00 91.62 339 ARG A N 1
ATOM 2682 C CA . ARG A 1 339 ? 8.366 -17.623 -25.772 1.00 91.62 339 ARG A CA 1
ATOM 2683 C C . ARG A 1 339 ? 7.989 -17.464 -24.293 1.00 91.62 339 ARG A C 1
ATOM 2685 O O . ARG A 1 339 ? 7.172 -18.230 -23.812 1.00 91.62 339 ARG A O 1
ATOM 2692 N N . TYR A 1 340 ? 8.632 -16.544 -23.576 1.00 91.19 340 TYR A N 1
ATOM 2693 C CA . TYR A 1 340 ? 8.393 -16.286 -22.155 1.00 91.19 340 TYR A CA 1
ATOM 2694 C C . TYR A 1 340 ? 7.870 -14.875 -21.913 1.00 91.19 340 TYR A C 1
ATOM 2696 O O . TYR A 1 340 ? 7.768 -14.470 -20.762 1.00 91.19 340 TYR A O 1
ATOM 2704 N N . THR A 1 341 ? 7.611 -14.095 -22.964 1.00 95.31 341 THR A N 1
ATOM 2705 C CA . THR A 1 341 ? 7.341 -12.667 -22.822 1.00 95.31 341 THR A CA 1
ATOM 2706 C C . THR A 1 341 ? 6.059 -12.277 -23.527 1.00 95.31 341 THR A C 1
ATOM 2708 O O . THR A 1 341 ? 5.913 -12.518 -24.723 1.00 95.31 341 THR A O 1
ATOM 2711 N N . ALA A 1 342 ? 5.172 -11.626 -22.782 1.00 96.31 342 ALA A N 1
ATOM 2712 C CA . ALA A 1 342 ? 3.967 -10.993 -23.293 1.00 96.31 342 ALA A CA 1
ATOM 2713 C C . ALA A 1 342 ? 4.059 -9.479 -23.074 1.00 96.31 342 ALA A C 1
ATOM 2715 O O . ALA A 1 342 ? 4.555 -9.030 -22.042 1.00 96.31 342 ALA A O 1
ATOM 2716 N N . LEU A 1 343 ? 3.593 -8.703 -24.051 1.00 96.62 343 LEU A N 1
ATOM 2717 C CA . LEU A 1 343 ? 3.530 -7.245 -23.997 1.00 96.62 343 LEU A CA 1
ATOM 2718 C C . LEU A 1 343 ? 2.071 -6.812 -24.128 1.00 96.62 343 LEU A C 1
ATOM 2720 O O . LEU A 1 343 ? 1.372 -7.264 -25.034 1.00 96.62 343 LEU A O 1
ATOM 2724 N N . VAL A 1 344 ? 1.646 -5.921 -23.241 1.00 97.06 344 VAL A N 1
ATOM 2725 C CA . VAL A 1 344 ? 0.330 -5.292 -23.233 1.00 97.06 344 VAL A CA 1
ATOM 2726 C C . VAL A 1 344 ? 0.532 -3.787 -23.323 1.00 97.06 344 VAL A C 1
ATOM 2728 O O . VAL A 1 344 ? 1.035 -3.157 -22.391 1.00 97.06 344 VAL A O 1
ATOM 2731 N N . GLU A 1 345 ? 0.147 -3.218 -24.459 1.00 97.00 345 GLU A N 1
ATOM 2732 C CA . GLU A 1 345 ? 0.132 -1.772 -24.664 1.00 97.00 345 GLU A CA 1
ATOM 2733 C C . GLU A 1 345 ? -1.246 -1.211 -24.307 1.00 97.00 345 GLU A C 1
ATOM 2735 O O . GLU A 1 345 ? -2.271 -1.691 -24.794 1.00 97.00 345 GLU A O 1
ATOM 2740 N N . VAL A 1 346 ? -1.263 -0.194 -23.451 1.00 95.81 346 VAL A N 1
ATOM 2741 C CA . VAL A 1 346 ? -2.468 0.443 -22.922 1.00 95.81 346 VAL A CA 1
ATOM 2742 C C . VAL A 1 346 ? -2.584 1.839 -23.521 1.00 95.81 346 VAL A C 1
ATOM 2744 O O . VAL A 1 346 ? -1.673 2.657 -23.389 1.00 95.81 346 VAL A O 1
ATOM 2747 N N . GLN A 1 347 ? -3.691 2.086 -24.220 1.00 94.00 347 GLN A N 1
ATOM 2748 C CA . GLN A 1 347 ? -3.929 3.336 -24.943 1.00 94.00 347 GLN A CA 1
ATOM 2749 C C . GLN A 1 347 ? -4.368 4.463 -23.998 1.00 94.00 347 GLN A C 1
ATOM 2751 O O . GLN A 1 347 ? -5.080 4.203 -23.026 1.00 94.00 347 GLN A O 1
ATOM 2756 N N . GLY A 1 348 ? -3.961 5.699 -24.296 1.00 89.19 348 GLY A N 1
ATOM 2757 C CA . GLY A 1 348 ? -4.263 6.884 -23.478 1.00 89.19 348 GLY A CA 1
ATOM 2758 C C . GLY A 1 348 ? -3.608 6.865 -22.092 1.00 89.19 348 GLY A C 1
ATOM 2759 O O . GLY A 1 348 ? -4.003 7.603 -21.195 1.00 89.19 348 GLY A O 1
ATOM 2760 N N . CYS A 1 349 ? -2.612 6.003 -21.875 1.00 92.75 349 CYS A N 1
ATOM 2761 C CA . CYS A 1 349 ? -2.068 5.730 -20.549 1.00 92.75 349 CYS A CA 1
ATOM 2762 C C . CYS A 1 349 ? -0.615 6.191 -20.436 1.00 92.75 349 CYS A C 1
ATOM 2764 O O . CYS A 1 349 ? 0.199 6.012 -21.347 1.00 92.75 349 CYS A O 1
ATOM 2766 N N . GLY A 1 350 ? -0.269 6.780 -19.293 1.00 93.19 350 GLY A N 1
ATOM 2767 C CA . GLY A 1 350 ? 1.096 7.152 -18.955 1.00 93.19 350 GLY A CA 1
ATOM 2768 C C . GLY A 1 350 ? 1.917 5.961 -18.471 1.00 93.19 350 GLY A C 1
ATOM 2769 O O . GLY A 1 350 ? 1.630 4.796 -18.741 1.00 93.19 350 GLY A O 1
ATOM 2770 N N . SER A 1 351 ? 2.983 6.252 -17.731 1.00 92.94 351 SER A N 1
ATOM 2771 C CA . SER A 1 351 ? 3.868 5.216 -17.192 1.00 92.94 351 SER A CA 1
ATOM 2772 C C . SER A 1 351 ? 3.223 4.407 -16.065 1.00 92.94 351 SER A C 1
ATOM 2774 O O . SER A 1 351 ? 3.619 3.261 -15.844 1.00 92.94 351 SER A O 1
ATOM 2776 N N . MET A 1 352 ? 2.254 4.995 -15.358 1.00 92.06 352 MET A N 1
ATOM 2777 C CA . MET A 1 352 ? 1.616 4.426 -14.170 1.00 92.06 352 MET A CA 1
ATOM 2778 C C . MET A 1 352 ? 0.358 3.637 -14.535 1.00 92.06 352 MET A C 1
ATOM 2780 O O . MET A 1 352 ? -0.734 3.962 -14.084 1.00 92.06 352 MET A O 1
ATOM 2784 N N . VAL A 1 353 ? 0.503 2.581 -15.343 1.00 93.31 353 VAL A N 1
ATOM 2785 C CA . VAL A 1 353 ? -0.632 1.736 -15.776 1.00 93.31 353 VAL A CA 1
ATOM 2786 C C . VAL A 1 353 ? -1.419 1.175 -14.586 1.00 93.31 353 VAL A C 1
ATOM 2788 O O . VAL A 1 353 ? -2.642 1.089 -14.650 1.00 93.31 353 VAL A O 1
ATOM 2791 N N . THR A 1 354 ? -0.725 0.855 -13.488 1.00 91.31 354 THR A N 1
ATOM 2792 C CA . THR A 1 354 ? -1.333 0.351 -12.245 1.00 91.31 354 THR A CA 1
ATOM 2793 C C . THR A 1 354 ? -2.325 1.326 -11.631 1.00 91.31 354 THR A C 1
ATOM 2795 O O . THR A 1 354 ? -3.310 0.892 -11.048 1.00 91.31 354 THR A O 1
ATOM 2798 N N . GLU A 1 355 ? -2.077 2.624 -11.788 1.00 89.56 355 GLU A N 1
ATOM 2799 C CA . GLU A 1 355 ? -2.888 3.680 -11.193 1.00 89.56 355 GLU A CA 1
ATOM 2800 C C . GLU A 1 355 ? -3.897 4.234 -12.201 1.00 89.56 355 GLU A C 1
ATOM 2802 O O . GLU A 1 355 ? -5.066 4.401 -11.878 1.00 89.56 355 GLU A O 1
ATOM 2807 N N . GLU A 1 356 ? -3.465 4.499 -13.437 1.00 91.12 356 GLU A N 1
ATOM 2808 C CA . GLU A 1 356 ? -4.303 5.123 -14.466 1.00 91.12 356 GLU A CA 1
ATOM 2809 C C . GLU A 1 356 ? -5.365 4.168 -15.018 1.00 91.12 356 GLU A C 1
ATOM 2811 O O . GLU A 1 356 ? -6.503 4.578 -15.241 1.00 91.12 356 GLU A O 1
ATOM 2816 N N . GLN A 1 357 ? -5.008 2.902 -15.258 1.00 92.44 357 GLN A N 1
ATOM 2817 C CA . GLN A 1 357 ? -5.899 1.915 -15.875 1.00 92.44 357 GLN A CA 1
ATOM 2818 C C . GLN A 1 357 ? -5.700 0.502 -15.283 1.00 92.44 357 GLN A C 1
ATOM 2820 O O . GLN A 1 357 ? -5.384 -0.440 -16.018 1.00 92.44 357 GLN A O 1
ATOM 2825 N N . PRO A 1 358 ? -5.949 0.293 -13.973 1.00 91.06 358 PRO A N 1
ATOM 2826 C CA . PRO A 1 358 ? -5.765 -1.011 -13.321 1.00 91.06 358 PRO A CA 1
ATOM 2827 C C . PRO A 1 358 ? -6.583 -2.133 -13.975 1.00 91.06 358 PRO A C 1
ATOM 2829 O O . PRO A 1 358 ? -6.144 -3.280 -14.051 1.00 91.06 358 PRO A O 1
ATOM 2832 N N . HIS A 1 359 ? -7.765 -1.814 -14.512 1.00 91.81 359 HIS A N 1
ATOM 2833 C CA . HIS A 1 359 ? -8.632 -2.789 -15.177 1.00 91.81 359 HIS A CA 1
ATOM 2834 C C . HIS A 1 359 ? -7.997 -3.421 -16.421 1.00 91.81 359 HIS A C 1
ATOM 2836 O O . HIS A 1 359 ? -8.264 -4.588 -16.709 1.00 91.81 359 HIS A O 1
ATOM 2842 N N . ALA A 1 360 ? -7.123 -2.691 -17.124 1.00 92.94 360 ALA A N 1
ATOM 2843 C CA . ALA A 1 360 ? -6.399 -3.213 -18.280 1.00 92.94 360 ALA A CA 1
ATOM 2844 C C . ALA A 1 360 ? -5.404 -4.324 -17.893 1.00 92.94 360 ALA A C 1
ATOM 2846 O O . ALA A 1 360 ? -4.989 -5.108 -18.747 1.00 92.94 360 ALA A O 1
ATOM 2847 N N . MET A 1 361 ? -5.039 -4.418 -16.609 1.00 94.19 361 MET A N 1
ATOM 2848 C CA . MET A 1 361 ? -4.079 -5.398 -16.105 1.00 94.1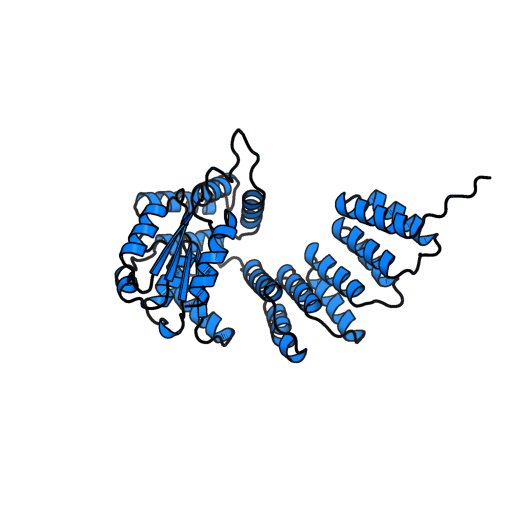9 361 MET A CA 1
ATOM 2849 C C . MET A 1 361 ? -4.719 -6.717 -15.677 1.00 94.19 361 MET A C 1
ATOM 2851 O O . MET A 1 361 ? -4.052 -7.747 -15.735 1.00 94.19 361 MET A O 1
ATOM 2855 N N . LEU A 1 362 ? -6.002 -6.714 -15.302 1.00 91.69 362 LEU A N 1
ATOM 2856 C CA . LEU A 1 362 ? -6.665 -7.864 -14.674 1.00 91.69 362 LEU A CA 1
ATOM 2857 C C . LEU A 1 362 ? -6.629 -9.119 -15.552 1.00 91.69 362 LEU A C 1
ATOM 2859 O O . LEU A 1 362 ? -6.111 -10.150 -15.133 1.00 91.69 362 LEU A O 1
ATOM 2863 N N . VAL A 1 363 ? -7.133 -9.015 -16.785 1.00 94.12 363 VAL A N 1
ATOM 2864 C CA . VAL A 1 363 ? -7.238 -10.162 -17.700 1.00 94.12 363 VAL A CA 1
ATOM 2865 C C . VAL A 1 363 ? -5.853 -10.685 -18.114 1.00 94.12 363 VAL A C 1
ATOM 2867 O O . VAL A 1 363 ? -5.621 -11.887 -17.996 1.00 94.12 363 VAL A O 1
ATOM 2870 N N . PRO A 1 364 ? -4.890 -9.846 -18.553 1.00 95.44 364 PRO A N 1
ATOM 2871 C CA . PRO A 1 364 ? -3.558 -10.347 -18.885 1.00 95.44 364 PRO A CA 1
ATOM 2872 C C . PRO A 1 364 ? -2.810 -10.935 -17.685 1.00 95.44 364 PRO A C 1
ATOM 2874 O O . PRO A 1 364 ? -2.092 -11.919 -17.854 1.00 95.44 364 PRO A O 1
ATOM 2877 N N . MET A 1 365 ? -2.977 -10.366 -16.483 1.00 94.25 365 MET A N 1
ATOM 2878 C CA . MET A 1 365 ? -2.403 -10.940 -15.265 1.00 94.25 365 MET A CA 1
ATOM 2879 C C . MET A 1 365 ? -3.009 -12.307 -14.970 1.00 94.25 365 MET A C 1
ATOM 2881 O O . MET A 1 365 ? -2.256 -13.239 -14.737 1.00 94.25 365 MET A O 1
ATOM 2885 N N . GLU A 1 366 ? -4.331 -12.459 -15.031 1.00 92.19 366 GLU A N 1
ATOM 2886 C CA . GLU A 1 366 ? -4.993 -13.747 -14.812 1.00 92.19 366 GLU A CA 1
ATOM 2887 C C . GLU A 1 366 ? -4.437 -14.834 -15.743 1.00 92.19 366 GLU A C 1
ATOM 2889 O O . GLU A 1 366 ? -3.973 -15.869 -15.263 1.00 92.19 366 GLU A O 1
ATOM 2894 N N . TYR A 1 367 ? -4.380 -14.569 -17.053 1.00 93.12 367 TYR A N 1
ATOM 2895 C CA . TYR A 1 367 ? -3.800 -15.512 -18.013 1.00 93.12 367 TYR A CA 1
ATOM 2896 C C . TYR A 1 367 ? -2.338 -15.837 -17.700 1.00 93.12 367 TYR A C 1
ATOM 2898 O O . TYR A 1 367 ? -1.955 -17.001 -17.715 1.00 93.12 367 TYR A O 1
ATOM 2906 N N . PHE A 1 368 ? -1.534 -14.828 -17.371 1.00 93.94 368 PHE A N 1
ATOM 2907 C CA . PHE A 1 368 ? -0.126 -15.016 -17.033 1.00 93.94 368 PHE A CA 1
ATOM 2908 C C . PHE A 1 368 ? 0.085 -15.832 -15.748 1.00 93.94 368 PHE A C 1
ATOM 2910 O O . PHE A 1 368 ? 1.027 -16.617 -15.661 1.00 93.94 368 PHE A O 1
ATOM 2917 N N . LEU A 1 369 ? -0.785 -15.662 -14.750 1.00 89.94 369 LEU A N 1
ATOM 2918 C CA . LEU A 1 369 ? -0.755 -16.427 -13.503 1.00 89.94 369 LEU A CA 1
ATOM 2919 C C . LEU A 1 369 ? -1.203 -17.883 -13.707 1.00 89.94 369 LEU A C 1
ATOM 2921 O O . LEU A 1 369 ? -0.752 -18.763 -12.974 1.00 89.94 369 LEU A O 1
ATOM 2925 N N . MET A 1 370 ? -2.075 -18.139 -14.686 1.00 90.25 370 MET A N 1
ATOM 2926 C CA . MET A 1 370 ? -2.544 -19.484 -15.039 1.00 90.25 370 MET A CA 1
ATOM 2927 C C . MET A 1 370 ? -1.523 -20.305 -15.844 1.00 90.25 370 MET A C 1
ATOM 2929 O O . MET A 1 370 ? -1.636 -21.534 -15.858 1.00 90.25 370 MET A O 1
ATOM 2933 N N . GLY A 1 371 ? -0.519 -19.661 -16.451 1.00 82.31 371 GLY A N 1
ATOM 2934 C CA . GLY A 1 371 ? 0.561 -20.301 -17.215 1.00 82.31 371 GLY A CA 1
ATOM 2935 C C . GLY A 1 371 ? 0.426 -20.087 -18.710 1.00 82.31 371 GLY A C 1
ATOM 2936 O O . GLY A 1 371 ? 0.263 -21.104 -19.424 1.00 82.31 371 GLY A O 1
#

Radius of gyration: 25.04 Å; chains: 1; bounding box: 76×43×58 Å